Protein AF-A0A3P6TJ04-F1 (afdb_monomer_lite)

pLDDT: mean 83.67, std 22.6, range [25.42, 98.88]

Structure (mmCIF, N/CA/C/O backbone):
data_AF-A0A3P6TJ04-F1
#
_entry.id   AF-A0A3P6TJ04-F1
#
loop_
_atom_site.group_PDB
_atom_site.id
_atom_site.type_symbol
_atom_site.label_atom_id
_atom_site.label_alt_id
_atom_site.label_comp_id
_atom_site.label_asym_id
_atom_site.label_entity_id
_atom_site.label_seq_id
_atom_site.pdbx_PDB_ins_code
_atom_site.Cartn_x
_atom_site.Cartn_y
_atom_site.Cartn_z
_atom_site.occupancy
_atom_site.B_iso_or_equiv
_atom_site.auth_seq_id
_atom_site.auth_comp_id
_atom_site.auth_asym_id
_atom_site.auth_atom_id
_atom_site.pdbx_PDB_model_num
ATOM 1 N N . MET A 1 1 ? 31.179 33.499 18.412 1.00 35.25 1 MET A N 1
ATOM 2 C CA . MET A 1 1 ? 31.316 32.039 18.594 1.00 35.25 1 MET A CA 1
ATOM 3 C C . MET A 1 1 ? 30.532 31.379 17.474 1.00 35.25 1 MET A C 1
ATOM 5 O O . MET A 1 1 ? 29.318 31.505 17.435 1.00 35.25 1 MET A O 1
ATOM 9 N N . ASN A 1 2 ? 31.256 30.841 16.491 1.00 28.31 2 ASN A N 1
ATOM 10 C CA . ASN A 1 2 ? 30.720 30.290 15.246 1.00 28.31 2 ASN A CA 1
ATOM 11 C C . ASN A 1 2 ? 30.151 28.891 15.492 1.00 28.31 2 ASN A C 1
ATOM 13 O O . ASN A 1 2 ? 30.889 28.008 15.922 1.00 28.31 2 ASN A O 1
ATOM 17 N N . ASN A 1 3 ? 28.874 28.678 15.178 1.00 29.67 3 ASN A N 1
ATOM 18 C CA . ASN A 1 3 ? 28.238 27.368 15.262 1.00 29.67 3 ASN A CA 1
ATOM 19 C C . ASN A 1 3 ? 28.350 26.668 13.897 1.00 29.67 3 ASN A C 1
ATOM 21 O O . ASN A 1 3 ? 27.507 26.841 13.021 1.00 29.67 3 ASN A O 1
ATOM 25 N N . ARG A 1 4 ? 29.460 25.950 13.687 1.00 29.52 4 ARG A N 1
ATOM 26 C CA . ARG A 1 4 ? 29.838 25.325 12.404 1.00 29.52 4 ARG A CA 1
ATOM 27 C C . ARG A 1 4 ? 29.523 23.822 12.316 1.00 29.52 4 ARG A C 1
ATOM 29 O O . ARG A 1 4 ? 30.034 23.170 11.421 1.00 29.52 4 ARG A O 1
ATOM 36 N N . MET A 1 5 ? 28.698 23.263 13.208 1.00 31.77 5 MET A N 1
ATOM 37 C CA . MET A 1 5 ? 28.534 21.799 13.324 1.00 31.77 5 MET A CA 1
ATOM 38 C C . MET A 1 5 ? 27.213 21.205 12.810 1.00 31.77 5 MET A C 1
ATOM 40 O O . MET A 1 5 ? 27.091 19.987 12.780 1.00 31.77 5 MET A O 1
ATOM 44 N N . LEU A 1 6 ? 26.245 22.004 12.347 1.00 31.30 6 LEU A N 1
ATOM 45 C CA . LEU A 1 6 ? 24.980 21.460 11.808 1.00 31.30 6 LEU A CA 1
ATOM 46 C C . LEU A 1 6 ? 24.929 21.389 10.271 1.00 31.30 6 LEU A C 1
ATOM 48 O O . LEU A 1 6 ? 24.106 20.666 9.722 1.00 31.30 6 LEU A O 1
ATOM 52 N N . GLY A 1 7 ? 25.837 22.076 9.567 1.00 26.48 7 GLY A N 1
ATOM 53 C CA . GLY A 1 7 ? 25.912 22.036 8.100 1.00 26.48 7 GLY A CA 1
ATOM 54 C C . GLY A 1 7 ? 26.697 20.848 7.529 1.00 26.48 7 GLY A C 1
ATOM 55 O O . GLY A 1 7 ? 26.464 20.456 6.389 1.00 26.48 7 GLY A O 1
ATOM 56 N N . GLU A 1 8 ? 27.604 20.244 8.305 1.00 28.36 8 GLU A N 1
ATOM 57 C CA . GLU A 1 8 ? 28.482 19.176 7.799 1.00 28.36 8 GLU A CA 1
ATOM 58 C C . GLU A 1 8 ? 27.851 17.779 7.822 1.00 28.36 8 GLU A C 1
ATOM 60 O O . GLU A 1 8 ? 28.289 16.911 7.072 1.00 28.36 8 GLU A O 1
ATOM 65 N N . PHE A 1 9 ? 26.786 17.554 8.598 1.00 27.05 9 PHE A N 1
ATOM 66 C CA . PHE A 1 9 ? 26.117 16.247 8.610 1.00 27.05 9 PHE A CA 1
ATOM 67 C C . PHE A 1 9 ? 25.277 16.010 7.345 1.00 27.05 9 PHE A C 1
ATOM 69 O O . PHE A 1 9 ? 25.190 14.887 6.863 1.00 27.05 9 PHE A O 1
ATOM 76 N N . CYS A 1 10 ? 24.726 17.078 6.758 1.00 26.73 10 CYS A N 1
ATOM 77 C CA . CYS A 1 10 ? 23.923 16.991 5.535 1.00 26.73 10 CYS A CA 1
ATOM 78 C C . CYS A 1 10 ? 24.792 16.999 4.260 1.00 26.73 10 CYS A C 1
ATOM 80 O O . CYS A 1 10 ? 24.457 16.358 3.269 1.00 26.73 10 CYS A O 1
ATOM 82 N N . PHE A 1 11 ? 25.957 17.659 4.286 1.00 25.47 11 PHE A N 1
ATOM 83 C CA . PHE A 1 11 ? 26.845 17.746 3.117 1.00 25.47 11 PHE A CA 1
ATOM 84 C C . PHE A 1 11 ? 27.763 16.534 2.917 1.00 25.47 11 PHE A C 1
ATOM 86 O O . PHE A 1 11 ? 28.253 16.324 1.809 1.00 25.47 11 PHE A O 1
ATOM 93 N N . LYS A 1 12 ? 27.983 15.702 3.943 1.00 25.42 12 LYS A N 1
ATOM 94 C CA . LYS A 1 12 ? 28.855 14.520 3.828 1.00 25.42 12 LYS A CA 1
ATOM 95 C C . LYS A 1 12 ? 28.207 13.334 3.093 1.00 25.42 12 LYS A C 1
ATOM 97 O O . LYS A 1 12 ? 28.905 12.379 2.777 1.00 25.42 12 LYS A O 1
ATOM 102 N N . MET A 1 13 ? 26.911 13.421 2.775 1.00 27.92 13 MET A N 1
ATOM 103 C CA . MET A 1 13 ? 26.179 12.450 1.942 1.00 27.92 13 MET A CA 1
ATOM 104 C C . MET A 1 13 ? 26.304 12.722 0.434 1.00 27.92 13 MET A C 1
ATOM 106 O O . MET A 1 13 ? 25.941 11.870 -0.369 1.00 27.92 13 MET A O 1
ATOM 110 N N . ILE A 1 14 ? 26.854 13.871 0.025 1.00 33.59 14 ILE A N 1
ATOM 111 C CA . ILE A 1 14 ? 27.151 14.164 -1.384 1.00 33.59 14 ILE A CA 1
ATOM 112 C C . ILE A 1 14 ? 28.646 13.914 -1.597 1.00 33.59 14 ILE A C 1
ATOM 114 O O . ILE A 1 14 ? 29.467 14.830 -1.672 1.00 33.59 14 ILE A O 1
ATOM 118 N N . GLY A 1 15 ? 29.016 12.634 -1.600 1.00 28.33 15 GLY A N 1
ATOM 119 C CA . GLY A 1 15 ? 30.365 12.194 -1.931 1.00 28.33 15 GLY A CA 1
ATOM 120 C C . GLY A 1 15 ? 30.705 12.564 -3.373 1.00 28.33 15 GLY A C 1
ATOM 121 O O . GLY A 1 15 ? 29.989 12.201 -4.303 1.00 28.33 15 GLY A O 1
ATOM 122 N N . ARG A 1 16 ? 31.808 13.300 -3.547 1.00 31.52 16 ARG A N 1
ATOM 123 C CA . ARG A 1 16 ? 32.491 13.480 -4.833 1.00 31.52 16 ARG A CA 1
ATOM 124 C C . ARG A 1 16 ? 32.700 12.112 -5.484 1.00 31.52 16 ARG A C 1
ATOM 126 O O . ARG A 1 16 ? 33.376 11.265 -4.909 1.00 31.52 16 ARG A O 1
ATOM 133 N N . ALA A 1 17 ? 32.141 11.932 -6.675 1.00 33.16 17 ALA A N 1
ATOM 134 C CA . ALA A 1 17 ? 32.465 10.812 -7.539 1.00 33.16 17 ALA A CA 1
ATOM 135 C C . ALA A 1 17 ? 33.892 10.997 -8.077 1.00 33.16 17 ALA A C 1
ATOM 137 O O . ALA A 1 17 ? 34.122 11.861 -8.925 1.00 33.16 17 ALA A O 1
ATOM 138 N N . ASP A 1 18 ? 34.836 10.202 -7.574 1.00 28.81 18 ASP A N 1
ATOM 139 C CA . ASP A 1 18 ? 36.049 9.884 -8.321 1.00 28.81 18 ASP A CA 1
ATOM 140 C C . ASP A 1 18 ? 35.679 8.841 -9.380 1.00 28.81 18 ASP A C 1
ATOM 142 O O . ASP A 1 18 ? 35.136 7.772 -9.096 1.00 28.81 18 ASP A O 1
ATOM 146 N N . ILE A 1 19 ? 35.913 9.218 -10.632 1.00 44.00 19 ILE A N 1
ATOM 147 C CA . ILE A 1 19 ? 35.726 8.392 -11.816 1.00 44.00 19 ILE A CA 1
ATOM 148 C C . ILE A 1 19 ? 36.966 7.515 -11.943 1.00 44.00 19 ILE A C 1
ATOM 150 O O . ILE A 1 19 ? 38.012 8.036 -12.302 1.00 44.00 19 ILE A O 1
ATOM 154 N N . GLU A 1 20 ? 36.837 6.206 -11.716 1.00 29.89 20 GLU A N 1
ATOM 155 C CA . GLU A 1 20 ? 37.614 5.182 -12.427 1.00 29.89 20 GLU A CA 1
ATOM 156 C C . GLU A 1 20 ? 37.063 3.766 -12.152 1.00 29.89 20 GLU A C 1
ATOM 158 O O . GLU A 1 20 ? 37.196 3.221 -11.064 1.00 29.89 20 GLU A O 1
ATOM 163 N N . GLY A 1 21 ? 36.463 3.161 -13.187 1.00 30.44 21 GLY A N 1
ATOM 164 C CA . GLY A 1 21 ? 36.466 1.706 -13.387 1.00 30.44 21 GLY A CA 1
ATOM 165 C C . GLY A 1 21 ? 35.387 0.851 -12.707 1.00 30.44 21 GLY A C 1
ATOM 166 O O . GLY A 1 21 ? 35.695 0.140 -11.765 1.00 30.44 21 GLY A O 1
ATOM 167 N N . SER A 1 22 ? 34.176 0.788 -13.279 1.00 28.47 22 SER A N 1
ATOM 168 C CA . SER A 1 22 ? 33.338 -0.434 -13.312 1.00 28.47 22 SER A CA 1
ATOM 169 C C . SER A 1 22 ? 32.063 -0.173 -14.128 1.00 28.47 22 SER A C 1
ATOM 171 O O . SER A 1 22 ? 31.122 0.484 -13.685 1.00 28.47 22 SER A O 1
ATOM 173 N N . LYS A 1 23 ? 32.032 -0.653 -15.377 1.00 35.41 23 LYS A N 1
ATOM 174 C CA . LYS A 1 23 ? 30.827 -0.665 -16.221 1.00 35.41 23 LYS A CA 1
ATOM 175 C C . LYS A 1 23 ? 29.949 -1.861 -15.825 1.00 35.41 23 LYS A C 1
ATOM 177 O O . LYS A 1 23 ? 29.902 -2.842 -16.555 1.00 35.41 23 LYS A O 1
ATOM 182 N N . SER A 1 24 ? 29.282 -1.768 -14.680 1.00 33.59 24 SER A N 1
ATOM 183 C CA . SER A 1 24 ? 28.127 -2.612 -14.306 1.00 33.59 24 SER A CA 1
ATOM 184 C C . SER A 1 24 ? 27.366 -2.094 -13.082 1.00 33.59 24 SER A C 1
ATOM 186 O O . SER A 1 24 ? 26.216 -2.470 -12.895 1.00 33.59 24 SER A O 1
ATOM 188 N N . ASP A 1 25 ? 27.947 -1.176 -12.305 1.00 31.42 25 ASP A N 1
ATOM 189 C CA . ASP A 1 25 ? 27.400 -0.786 -10.994 1.00 31.42 25 ASP A CA 1
ATOM 190 C C . ASP A 1 25 ? 26.579 0.517 -11.003 1.00 31.42 25 ASP A C 1
ATOM 192 O O . ASP A 1 25 ? 26.112 0.973 -9.966 1.00 31.42 25 ASP A O 1
ATOM 196 N N . LEU A 1 26 ? 26.349 1.126 -12.172 1.00 33.78 26 LEU A N 1
ATOM 197 C CA . LEU A 1 26 ? 25.654 2.421 -12.286 1.00 33.78 26 LEU A CA 1
ATOM 198 C C . LEU A 1 26 ? 24.114 2.339 -12.216 1.00 33.78 26 LEU A C 1
ATOM 200 O O . LEU A 1 26 ? 23.453 3.370 -12.311 1.00 33.78 26 LEU A O 1
ATOM 204 N N . LEU A 1 27 ? 23.541 1.143 -12.040 1.00 38.53 27 LEU A N 1
ATOM 205 C CA . LEU A 1 27 ? 22.100 0.942 -11.805 1.00 38.53 27 LEU A CA 1
ATOM 206 C C . LEU A 1 27 ? 21.780 0.432 -10.392 1.00 38.53 27 LEU A C 1
ATOM 208 O O . LEU A 1 27 ? 20.609 0.307 -10.038 1.00 38.53 27 LEU A O 1
ATOM 212 N N . VAL A 1 28 ? 22.794 0.168 -9.565 1.00 41.53 28 VAL A N 1
ATOM 213 C CA . VAL A 1 28 ? 22.587 -0.237 -8.175 1.00 41.53 28 VAL A CA 1
ATOM 214 C C . VAL A 1 28 ? 22.501 1.029 -7.334 1.00 41.53 28 VAL A C 1
ATOM 216 O O . VAL A 1 28 ? 23.503 1.683 -7.075 1.00 41.53 28 VAL A O 1
ATOM 219 N N . ASN A 1 29 ? 21.265 1.397 -6.993 1.00 42.75 29 ASN A N 1
ATOM 220 C CA . ASN A 1 29 ? 20.858 2.236 -5.867 1.00 42.75 29 ASN A CA 1
ATOM 221 C C . ASN A 1 29 ? 21.980 3.069 -5.219 1.00 42.75 29 ASN A C 1
ATOM 223 O O . ASN A 1 29 ? 22.754 2.559 -4.416 1.00 42.75 29 ASN A O 1
ATOM 227 N N . ALA A 1 30 ? 21.971 4.387 -5.441 1.00 43.81 30 ALA A N 1
ATOM 228 C CA . ALA A 1 30 ? 22.752 5.364 -4.667 1.00 43.81 30 ALA A CA 1
ATOM 229 C C . ALA A 1 30 ? 22.325 5.460 -3.178 1.00 43.81 30 ALA A C 1
ATOM 231 O O . ALA A 1 30 ? 22.534 6.479 -2.522 1.00 43.81 30 ALA A O 1
ATOM 232 N N . TRP A 1 31 ? 21.687 4.414 -2.654 1.00 53.53 31 TRP A N 1
ATOM 233 C CA . TRP A 1 31 ? 21.097 4.333 -1.333 1.00 53.53 31 TRP A CA 1
ATOM 234 C C . TRP A 1 31 ? 21.843 3.259 -0.537 1.00 53.53 31 TRP A C 1
ATOM 236 O O . TRP A 1 31 ? 22.135 2.198 -1.095 1.00 53.53 31 TRP A O 1
ATOM 246 N N . PRO A 1 32 ? 22.168 3.518 0.742 1.00 52.91 32 PRO A N 1
ATOM 247 C CA . PRO A 1 32 ? 22.711 2.516 1.648 1.00 52.91 32 PRO A CA 1
ATOM 248 C C . PRO A 1 32 ? 21.978 1.171 1.532 1.00 52.91 32 PRO A C 1
ATOM 250 O O . PRO A 1 32 ? 20.762 1.171 1.312 1.00 52.91 32 PRO A O 1
ATOM 253 N N . PRO A 1 33 ? 22.675 0.033 1.722 1.00 59.75 33 PRO A N 1
ATOM 254 C CA . PRO A 1 33 ? 22.036 -1.278 1.763 1.00 59.75 33 PRO A CA 1
ATOM 255 C C . PRO A 1 33 ? 20.830 -1.239 2.697 1.00 59.75 33 PRO A C 1
ATOM 257 O O . PRO A 1 33 ? 20.939 -0.698 3.801 1.00 59.75 33 PRO A O 1
ATOM 260 N N . GLN A 1 34 ? 19.693 -1.794 2.270 1.00 58.09 34 GLN A N 1
ATOM 261 C CA . GLN A 1 34 ? 18.421 -1.684 2.998 1.00 58.09 34 GLN A CA 1
ATOM 262 C C . GLN A 1 34 ? 18.528 -2.196 4.446 1.00 58.09 34 GLN A C 1
ATOM 264 O O . GLN A 1 34 ? 17.878 -1.661 5.341 1.00 58.09 34 GLN A O 1
ATOM 269 N N . ALA A 1 35 ? 19.448 -3.133 4.697 1.00 55.62 35 ALA A N 1
ATOM 270 C CA . ALA A 1 35 ? 19.810 -3.625 6.024 1.00 55.62 35 ALA A CA 1
ATOM 271 C C . ALA A 1 35 ? 20.369 -2.568 7.000 1.00 55.62 35 ALA A C 1
ATOM 273 O O . ALA A 1 35 ? 20.524 -2.841 8.189 1.00 55.62 35 ALA A O 1
ATOM 274 N N . SER A 1 36 ? 20.679 -1.363 6.520 1.00 53.00 36 SER A N 1
ATOM 275 C CA . SER A 1 36 ? 21.272 -0.278 7.311 1.00 53.00 36 SER A CA 1
ATOM 276 C C . SER A 1 36 ? 20.234 0.597 8.028 1.00 53.00 36 SER A C 1
ATOM 278 O O . SER A 1 36 ? 20.616 1.464 8.815 1.00 53.00 36 SER A O 1
ATOM 280 N N . TYR A 1 37 ? 18.935 0.403 7.771 1.00 56.09 37 TYR A N 1
ATOM 281 C CA . TYR A 1 37 ? 17.857 1.229 8.322 1.00 56.09 37 TYR A CA 1
ATOM 282 C C . TYR A 1 37 ? 17.064 0.489 9.408 1.00 56.09 37 TYR A C 1
ATOM 284 O O . TYR A 1 37 ? 16.546 -0.600 9.186 1.00 56.09 37 TYR A O 1
ATOM 292 N N . SER A 1 38 ? 16.891 1.112 10.579 1.00 55.56 38 SER A N 1
ATOM 293 C CA . SER A 1 38 ? 15.910 0.663 11.580 1.00 55.56 38 SER A CA 1
ATOM 294 C C . SER A 1 38 ? 14.512 1.132 11.157 1.00 55.56 38 SER A C 1
ATOM 296 O O . SER A 1 38 ? 14.049 2.173 11.616 1.00 55.56 38 SER A O 1
ATOM 298 N N . CYS A 1 39 ? 13.866 0.398 10.249 1.00 60.28 39 CYS A N 1
ATOM 299 C CA . CYS A 1 39 ? 12.643 0.827 9.555 1.00 60.28 39 CYS A CA 1
ATOM 300 C C . CYS A 1 39 ? 11.316 0.402 10.222 1.00 60.28 39 CYS A C 1
ATOM 302 O O . CYS A 1 39 ? 10.244 0.691 9.707 1.00 60.28 39 CYS A O 1
ATOM 304 N N . GLY A 1 40 ? 11.359 -0.259 11.384 1.00 69.19 40 GLY A N 1
ATOM 305 C CA . GLY A 1 40 ? 10.146 -0.744 12.062 1.00 69.19 40 GLY A CA 1
ATOM 306 C C . GLY A 1 40 ? 9.542 -2.015 11.451 1.00 69.19 40 GLY A C 1
ATOM 307 O O . GLY A 1 40 ? 8.539 -2.487 11.969 1.00 69.19 40 GLY A O 1
ATOM 308 N N . GLY A 1 41 ? 10.180 -2.586 10.422 1.00 85.38 41 GLY A N 1
ATOM 309 C CA . GLY A 1 41 ? 9.753 -3.798 9.718 1.00 85.38 41 GLY A CA 1
ATOM 310 C C . GLY A 1 41 ? 9.160 -3.492 8.342 1.00 85.38 41 GLY A C 1
ATOM 311 O O . GLY A 1 41 ? 8.664 -2.392 8.092 1.00 85.38 41 GLY A O 1
ATOM 312 N N . PHE A 1 42 ? 9.194 -4.469 7.437 1.00 90.81 42 PHE A N 1
ATOM 313 C CA . PHE A 1 42 ? 8.756 -4.311 6.046 1.00 90.81 42 PHE A CA 1
ATOM 314 C C . PHE A 1 42 ? 7.325 -3.788 5.888 1.00 90.81 42 PHE A C 1
ATOM 316 O O . PHE A 1 42 ? 7.064 -2.962 5.016 1.00 90.81 42 PHE A O 1
ATOM 323 N N . ILE A 1 43 ? 6.401 -4.217 6.748 1.00 94.75 43 ILE A N 1
ATOM 324 C CA . ILE A 1 43 ? 5.005 -3.777 6.681 1.00 94.75 43 ILE A CA 1
ATOM 325 C C . ILE A 1 43 ? 4.872 -2.296 7.055 1.00 94.75 43 ILE A C 1
ATOM 327 O O . ILE A 1 43 ? 4.192 -1.546 6.357 1.00 94.75 43 ILE A O 1
ATOM 331 N N . HIS A 1 44 ? 5.533 -1.854 8.124 1.00 93.94 44 HIS A N 1
ATOM 332 C CA . HIS A 1 44 ? 5.504 -0.450 8.537 1.00 93.94 44 HIS A CA 1
ATOM 333 C C . HIS A 1 44 ? 6.219 0.469 7.539 1.00 93.94 44 HIS A C 1
ATOM 335 O O . HIS A 1 44 ? 5.723 1.557 7.251 1.00 93.94 44 HIS A O 1
ATOM 341 N N . ASP A 1 45 ? 7.357 0.029 7.008 1.00 91.25 45 ASP A N 1
ATOM 342 C CA . ASP A 1 45 ? 8.200 0.805 6.096 1.00 91.25 45 ASP A CA 1
ATOM 343 C C . ASP A 1 45 ? 7.604 0.916 4.689 1.00 91.25 45 ASP A C 1
ATOM 345 O O . ASP A 1 45 ? 7.579 1.992 4.101 1.00 91.25 45 ASP A O 1
ATOM 349 N N . CYS A 1 46 ? 7.114 -0.198 4.143 1.00 92.88 46 CYS A N 1
ATOM 350 C CA . CYS A 1 46 ? 6.681 -0.269 2.750 1.00 92.88 46 CYS A CA 1
ATOM 351 C C . CYS A 1 46 ? 5.154 -0.288 2.623 1.00 92.88 46 CYS A C 1
ATOM 353 O O . CYS A 1 46 ? 4.590 0.534 1.904 1.00 92.88 46 CYS A O 1
ATOM 355 N N . ALA A 1 47 ? 4.471 -1.189 3.337 1.00 96.50 47 ALA A N 1
ATOM 356 C CA . ALA A 1 47 ? 3.037 -1.411 3.136 1.00 96.50 47 ALA A CA 1
ATOM 357 C C . ALA A 1 47 ? 2.144 -0.332 3.770 1.00 96.50 47 ALA A C 1
ATOM 359 O O . ALA A 1 47 ? 0.983 -0.211 3.390 1.00 96.50 47 ALA A O 1
ATOM 360 N N . SER A 1 48 ? 2.650 0.476 4.708 1.00 96.38 48 SER A N 1
ATOM 361 C CA . SER A 1 48 ? 1.873 1.560 5.331 1.00 96.38 48 SER A CA 1
ATOM 362 C C . SER A 1 48 ? 1.325 2.562 4.310 1.00 96.38 48 SER A C 1
ATOM 364 O O . SER A 1 48 ? 0.205 3.043 4.473 1.00 96.38 48 SER A O 1
ATOM 366 N N . HIS A 1 49 ? 2.064 2.809 3.226 1.00 96.12 49 HIS A N 1
ATOM 367 C CA . HIS A 1 49 ? 1.622 3.640 2.109 1.00 96.12 49 HIS A CA 1
ATOM 368 C C . HIS A 1 49 ? 0.419 3.040 1.378 1.00 96.12 49 HIS A C 1
ATOM 370 O O . HIS A 1 49 ? -0.543 3.749 1.098 1.00 96.12 49 HIS A O 1
ATOM 376 N N . ASP A 1 50 ? 0.448 1.737 1.101 1.00 97.94 50 ASP A N 1
ATOM 377 C CA . ASP A 1 50 ? -0.644 1.048 0.413 1.00 97.94 50 ASP A CA 1
ATOM 378 C C . ASP A 1 50 ? -1.871 0.908 1.320 1.00 97.94 50 ASP A C 1
ATOM 380 O O . ASP A 1 50 ? -3.003 1.088 0.872 1.00 97.94 50 ASP A O 1
ATOM 384 N N . LEU A 1 51 ? -1.657 0.657 2.617 1.00 98.50 51 LEU A N 1
ATOM 385 C CA . LEU A 1 51 ? -2.718 0.646 3.623 1.00 98.50 51 LEU A CA 1
ATOM 386 C C . LEU A 1 51 ? -3.435 2.001 3.684 1.00 98.50 51 LEU A C 1
ATOM 388 O O . LEU A 1 51 ? -4.667 2.033 3.659 1.00 98.50 51 LEU A O 1
ATOM 392 N N . ASP A 1 52 ? -2.683 3.104 3.727 1.00 98.00 52 ASP A N 1
ATOM 393 C CA . ASP A 1 52 ? -3.226 4.468 3.706 1.00 98.00 52 ASP A CA 1
ATOM 394 C C . ASP A 1 52 ? -3.975 4.753 2.403 1.00 98.00 52 ASP A C 1
ATOM 396 O O . ASP A 1 52 ? -5.148 5.127 2.427 1.00 98.00 52 ASP A O 1
ATOM 400 N N . MET A 1 53 ? -3.345 4.467 1.261 1.00 97.19 53 MET A N 1
ATOM 401 C CA . MET A 1 53 ? -3.932 4.656 -0.066 1.00 97.19 53 MET A CA 1
ATOM 402 C C . MET A 1 53 ? -5.255 3.908 -0.231 1.00 97.19 53 MET A C 1
ATOM 404 O O . MET A 1 53 ? -6.223 4.480 -0.733 1.00 97.19 53 MET A O 1
ATOM 408 N N . VAL A 1 54 ? -5.331 2.643 0.189 1.00 97.81 54 VAL A N 1
ATOM 409 C CA . VAL A 1 54 ? -6.567 1.856 0.097 1.00 97.81 54 VAL A CA 1
ATOM 410 C C . VAL A 1 54 ? -7.639 2.418 1.029 1.00 97.81 54 VAL A C 1
ATOM 412 O O . VAL A 1 54 ? -8.784 2.561 0.601 1.00 97.81 54 VAL A O 1
ATOM 415 N N . CYS A 1 55 ? -7.296 2.771 2.273 1.00 97.19 55 CYS A N 1
ATOM 416 C CA . CYS A 1 55 ? -8.259 3.370 3.203 1.00 97.19 55 CYS A CA 1
ATOM 417 C C . CYS A 1 55 ? -8.793 4.708 2.670 1.00 97.19 55 CYS A C 1
ATOM 419 O O . CYS A 1 55 ? -9.994 4.967 2.747 1.00 97.19 55 CYS A O 1
ATOM 421 N N . TRP A 1 56 ? -7.932 5.524 2.057 1.00 96.25 56 TRP A N 1
ATOM 422 C CA . TRP A 1 56 ? -8.311 6.778 1.409 1.00 96.25 56 TRP A CA 1
ATOM 423 C C . TRP A 1 56 ? -9.224 6.560 0.194 1.00 96.25 56 TRP A C 1
ATOM 425 O O . TRP A 1 56 ? -10.258 7.217 0.084 1.00 96.25 56 TRP A O 1
ATOM 435 N N . LEU A 1 57 ? -8.896 5.609 -0.689 1.00 95.62 57 LEU A N 1
ATOM 436 C CA . LEU A 1 57 ? -9.708 5.282 -1.870 1.00 95.62 57 LEU A CA 1
ATOM 437 C C . LEU A 1 57 ? -11.089 4.733 -1.500 1.00 95.62 57 LEU A C 1
ATOM 439 O O . LEU A 1 57 ? -12.076 5.053 -2.161 1.00 95.62 57 LEU A O 1
ATOM 443 N N . VAL A 1 58 ? -11.160 3.896 -0.463 1.00 94.94 58 VAL A N 1
ATOM 444 C CA . VAL A 1 58 ? -12.425 3.343 0.040 1.00 94.94 58 VAL A CA 1
ATOM 445 C C . VAL A 1 58 ? -13.197 4.376 0.870 1.00 94.94 58 VAL A C 1
ATOM 447 O O . VAL A 1 58 ? -14.425 4.327 0.918 1.00 94.94 58 VAL A O 1
ATOM 450 N N . GLY A 1 59 ? -12.502 5.320 1.506 1.00 94.31 59 GLY A N 1
ATOM 451 C CA . GLY A 1 59 ? -13.086 6.306 2.416 1.00 94.31 59 GLY A CA 1
ATOM 452 C C . GLY A 1 59 ? -13.442 5.734 3.792 1.00 94.31 59 GLY A C 1
ATOM 453 O O . GLY A 1 59 ? -14.306 6.277 4.477 1.00 94.31 59 GLY A O 1
ATOM 454 N N . ALA A 1 60 ? -12.821 4.622 4.192 1.00 95.25 60 ALA A N 1
ATOM 455 C CA . ALA A 1 60 ? -13.051 3.959 5.474 1.00 95.25 60 ALA A CA 1
ATOM 456 C C . ALA A 1 60 ? -11.814 3.163 5.909 1.00 95.25 60 ALA A C 1
ATOM 458 O O . ALA A 1 60 ? -10.901 2.944 5.120 1.00 95.25 60 ALA A O 1
ATOM 459 N N . PHE A 1 61 ? -11.815 2.678 7.151 1.00 97.69 61 PHE A N 1
ATOM 460 C CA . PHE A 1 61 ? -10.858 1.676 7.629 1.00 97.69 61 PHE A CA 1
ATOM 461 C C . PHE A 1 61 ? -11.466 0.265 7.556 1.00 97.69 61 PHE A C 1
ATOM 463 O O . PHE A 1 61 ? -12.689 0.124 7.675 1.00 97.69 61 PHE A O 1
ATOM 470 N N . PRO A 1 62 ? -10.646 -0.788 7.387 1.00 98.25 62 PRO A N 1
ATOM 471 C CA . PRO A 1 62 ? -11.129 -2.164 7.378 1.00 98.25 62 PRO A CA 1
ATOM 472 C C . PRO A 1 62 ? -11.603 -2.615 8.767 1.00 98.25 62 PRO A C 1
ATOM 474 O O . PRO A 1 62 ? -11.129 -2.122 9.783 1.00 98.25 62 PRO A O 1
ATOM 477 N N . GLU A 1 63 ? -12.505 -3.593 8.826 1.00 98.06 63 GLU A N 1
ATOM 478 C CA . GLU A 1 63 ? -12.935 -4.236 10.081 1.00 98.06 63 GLU A CA 1
ATOM 479 C C . GLU A 1 63 ? -12.083 -5.463 10.438 1.00 98.06 63 GLU A C 1
ATOM 481 O O . GLU A 1 63 ? -12.016 -5.873 11.598 1.00 98.06 63 GLU A O 1
ATOM 486 N N . ARG A 1 64 ? -11.409 -6.053 9.445 1.00 98.12 64 ARG A N 1
ATOM 487 C CA . ARG A 1 64 ? -10.462 -7.155 9.633 1.00 98.12 64 ARG A CA 1
ATOM 488 C C . ARG A 1 64 ? -9.390 -7.164 8.552 1.00 98.12 64 ARG A C 1
ATOM 490 O O . ARG A 1 64 ? -9.633 -6.760 7.412 1.00 98.12 64 ARG A O 1
ATOM 497 N N . VAL A 1 65 ? -8.237 -7.704 8.918 1.00 98.75 65 VAL A N 1
ATOM 498 C CA . VAL A 1 65 ? -7.101 -7.938 8.030 1.00 98.75 65 VAL A CA 1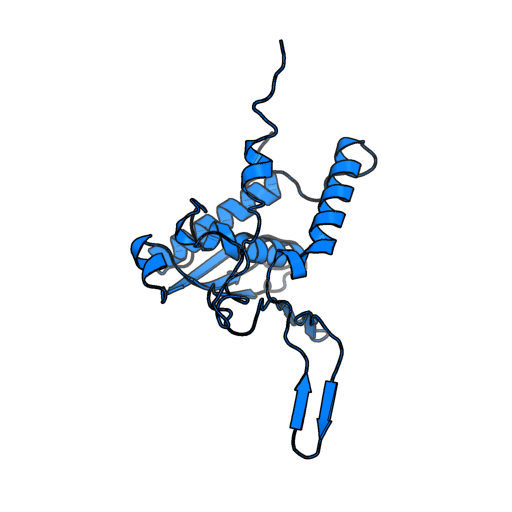
ATOM 499 C C . VAL A 1 65 ? -6.628 -9.382 8.127 1.00 98.75 65 VAL A C 1
ATOM 501 O O . VAL A 1 65 ? -6.666 -9.992 9.195 1.00 98.75 65 VAL A O 1
ATOM 504 N N . PHE A 1 66 ? -6.169 -9.930 7.010 1.00 98.81 66 PHE A N 1
ATOM 505 C CA . PHE A 1 66 ? -5.362 -11.141 6.966 1.00 98.81 66 PHE A CA 1
ATOM 506 C C . PHE A 1 66 ? -4.106 -10.868 6.143 1.00 98.81 66 PHE A C 1
ATOM 508 O O . PHE A 1 66 ? -4.207 -10.294 5.063 1.00 98.81 66 PHE A O 1
ATOM 515 N N . ALA A 1 67 ? -2.938 -11.284 6.619 1.00 98.62 67 ALA A N 1
ATOM 516 C CA . ALA A 1 67 ? -1.682 -11.096 5.915 1.00 98.62 67 ALA A CA 1
ATOM 517 C C . ALA A 1 67 ? -0.810 -12.353 5.973 1.00 98.62 67 ALA A C 1
ATOM 519 O O . ALA A 1 67 ? -0.766 -13.072 6.972 1.00 98.62 67 ALA A O 1
ATOM 520 N N . THR A 1 68 ? -0.087 -12.602 4.887 1.00 98.44 68 THR A N 1
ATOM 521 C CA . THR A 1 68 ? 0.933 -13.648 4.789 1.00 98.44 68 THR A CA 1
ATOM 522 C C . THR A 1 68 ? 2.175 -13.079 4.123 1.00 98.44 68 THR A C 1
ATOM 524 O O . THR A 1 68 ? 2.076 -12.167 3.303 1.00 98.44 68 THR A O 1
ATOM 527 N N . ALA A 1 69 ? 3.346 -13.589 4.489 1.00 97.38 69 ALA A N 1
ATOM 528 C CA . ALA A 1 69 ? 4.612 -13.079 3.997 1.00 97.38 69 ALA A CA 1
ATOM 529 C C . ALA A 1 69 ? 5.651 -14.189 3.849 1.00 97.38 69 ALA A C 1
ATOM 531 O O . ALA A 1 69 ? 5.580 -15.232 4.501 1.00 97.38 69 ALA A O 1
ATOM 532 N N . THR A 1 70 ? 6.630 -13.930 2.994 1.00 95.94 70 THR A N 1
ATOM 533 C CA . THR A 1 70 ? 7.834 -14.735 2.822 1.00 95.94 70 THR A CA 1
ATOM 534 C C . THR A 1 70 ? 9.048 -13.814 2.745 1.00 95.94 70 THR A C 1
ATOM 536 O O . THR A 1 70 ? 8.924 -12.605 2.529 1.00 95.94 70 THR A O 1
ATOM 539 N N . THR A 1 71 ? 10.227 -14.401 2.917 1.00 94.56 71 THR A N 1
ATOM 540 C CA . THR A 1 71 ? 11.503 -13.706 2.757 1.00 94.56 71 THR A CA 1
ATOM 541 C C . THR A 1 71 ? 12.370 -14.500 1.794 1.00 94.56 71 THR A C 1
ATOM 543 O O . THR A 1 71 ? 12.546 -15.708 1.972 1.00 94.56 71 THR A O 1
ATOM 546 N N . HIS A 1 72 ? 12.896 -13.839 0.770 1.00 90.19 72 HIS A N 1
ATOM 547 C CA . HIS A 1 72 ? 13.806 -14.423 -0.207 1.00 90.19 72 HIS A CA 1
ATOM 548 C C . HIS A 1 72 ? 15.250 -13.945 -0.017 1.00 90.19 72 HIS A C 1
ATOM 550 O O . HIS A 1 72 ? 16.175 -14.746 -0.154 1.00 90.19 72 HIS A O 1
ATOM 556 N N . ASP A 1 73 ? 15.449 -12.668 0.316 1.00 88.44 73 ASP A N 1
ATOM 557 C CA . ASP A 1 73 ? 16.769 -12.055 0.448 1.00 88.44 73 ASP A CA 1
ATOM 558 C C . ASP A 1 73 ? 17.486 -12.531 1.731 1.00 88.44 73 ASP A C 1
ATOM 560 O O . ASP A 1 73 ? 16.992 -12.288 2.840 1.00 88.44 73 ASP A O 1
ATOM 564 N N . PRO A 1 74 ? 18.662 -13.184 1.626 1.00 89.69 74 PRO A N 1
ATOM 565 C CA . PRO A 1 74 ? 19.420 -13.645 2.786 1.00 89.69 74 PRO A CA 1
ATOM 566 C C . PRO A 1 74 ? 19.808 -12.535 3.771 1.00 89.69 74 PRO A C 1
ATOM 568 O O . PRO A 1 74 ? 19.883 -12.794 4.975 1.00 89.69 74 PRO A O 1
ATOM 571 N N . GLU A 1 75 ? 20.049 -11.310 3.297 1.00 88.88 75 GLU A N 1
ATOM 572 C CA . GLU A 1 75 ? 20.374 -10.172 4.160 1.00 88.88 75 GLU A CA 1
ATOM 573 C C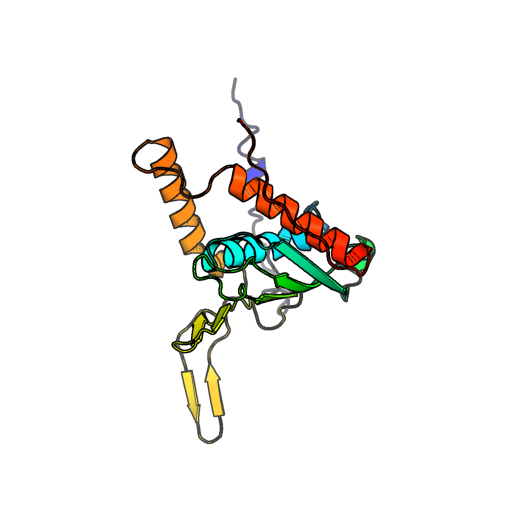 . GLU A 1 75 ? 19.155 -9.760 4.991 1.00 88.88 75 GLU A C 1
ATOM 575 O O . GLU A 1 75 ? 19.282 -9.505 6.186 1.00 88.88 75 GLU A O 1
ATOM 580 N N . ILE A 1 76 ? 17.957 -9.795 4.404 1.00 87.88 76 ILE A N 1
ATOM 581 C CA . ILE A 1 76 ? 16.695 -9.500 5.100 1.00 87.88 76 ILE A CA 1
ATOM 582 C C . ILE A 1 76 ? 16.339 -10.623 6.084 1.00 87.88 76 ILE A C 1
ATOM 584 O O . ILE A 1 76 ? 15.912 -10.357 7.212 1.00 87.88 76 ILE A O 1
ATOM 588 N N . VAL A 1 77 ? 16.605 -11.884 5.723 1.00 88.88 77 VAL A N 1
ATOM 589 C CA . VAL A 1 77 ? 16.481 -13.023 6.649 1.00 88.88 77 VAL A CA 1
ATOM 590 C C . VAL A 1 77 ? 17.374 -12.831 7.877 1.00 88.88 77 VAL A C 1
ATOM 592 O O . VAL A 1 77 ? 16.932 -13.091 8.999 1.00 88.88 77 VAL A O 1
ATOM 595 N N . ALA A 1 78 ? 18.609 -12.347 7.704 1.00 89.00 78 ALA A N 1
ATOM 596 C CA . ALA A 1 78 ? 19.524 -12.089 8.819 1.00 89.00 78 ALA A CA 1
ATOM 597 C C . ALA A 1 78 ? 18.992 -11.014 9.788 1.00 89.00 78 ALA A C 1
ATOM 599 O O . ALA A 1 78 ? 19.279 -11.071 10.987 1.00 89.00 78 ALA A O 1
ATOM 600 N N . LEU A 1 79 ? 18.165 -10.088 9.294 1.00 86.94 79 LEU A N 1
ATOM 601 C CA . LEU A 1 79 ? 17.462 -9.077 10.091 1.00 86.94 79 LEU A CA 1
ATOM 602 C C . LEU A 1 79 ? 16.171 -9.596 10.736 1.00 86.94 79 LEU A C 1
ATOM 604 O O . LEU A 1 79 ? 15.592 -8.899 11.567 1.00 86.94 79 LEU A O 1
ATOM 608 N N . LYS A 1 80 ? 15.738 -10.819 10.399 1.00 88.44 80 LYS A N 1
ATOM 609 C CA . LYS A 1 80 ? 14.446 -11.404 10.795 1.00 88.44 80 LYS A CA 1
ATOM 610 C C . LYS A 1 80 ? 13.250 -10.571 10.325 1.00 88.44 80 LYS A C 1
ATOM 612 O O . LYS A 1 80 ? 12.250 -10.479 11.036 1.00 88.44 80 LYS A O 1
ATOM 617 N N . ASP A 1 81 ? 13.368 -9.986 9.139 1.00 89.44 81 ASP A N 1
ATOM 618 C CA . ASP A 1 81 ? 12.295 -9.246 8.479 1.00 89.44 81 ASP A CA 1
ATOM 619 C C . ASP A 1 81 ? 11.780 -10.022 7.248 1.00 89.44 81 ASP A C 1
ATOM 621 O O . ASP A 1 81 ? 12.238 -11.127 6.930 1.00 89.44 81 ASP A O 1
ATOM 625 N N . THR A 1 82 ? 10.785 -9.458 6.574 1.00 91.31 82 THR A N 1
ATOM 626 C CA . THR A 1 82 ? 10.155 -9.994 5.365 1.00 91.31 82 THR A CA 1
ATOM 627 C C . THR A 1 82 ? 10.407 -9.087 4.170 1.00 91.31 82 THR A C 1
ATOM 629 O O . THR A 1 82 ? 10.778 -7.927 4.324 1.00 91.31 82 THR A O 1
ATOM 632 N N . ASP A 1 83 ? 10.264 -9.619 2.961 1.00 92.69 83 ASP A N 1
ATOM 633 C CA . ASP A 1 83 ? 10.490 -8.836 1.740 1.00 92.69 83 ASP A CA 1
ATOM 634 C C . ASP A 1 83 ? 9.366 -8.947 0.720 1.00 92.69 83 ASP A C 1
ATOM 636 O O . ASP A 1 83 ? 9.376 -8.225 -0.274 1.00 92.69 83 ASP A O 1
ATOM 640 N N . THR A 1 84 ? 8.411 -9.843 0.960 1.00 96.44 84 THR A N 1
ATOM 641 C CA . THR A 1 84 ? 7.279 -10.092 0.080 1.00 96.44 84 THR A CA 1
ATOM 642 C C . THR A 1 84 ? 6.075 -10.466 0.929 1.00 96.44 84 THR A C 1
ATOM 644 O O . THR A 1 84 ? 6.153 -11.384 1.747 1.00 96.44 84 THR A O 1
ATOM 647 N N . ALA A 1 85 ? 4.956 -9.773 0.743 1.00 97.75 85 ALA A N 1
ATOM 648 C CA . ALA A 1 85 ? 3.735 -10.001 1.503 1.00 97.75 85 ALA A CA 1
ATOM 649 C C . ALA A 1 85 ? 2.485 -9.848 0.634 1.00 97.75 85 ALA A C 1
ATOM 651 O O . ALA A 1 85 ? 2.481 -9.137 -0.369 1.00 97.75 85 ALA A O 1
ATOM 652 N N . VAL A 1 86 ? 1.413 -10.515 1.057 1.00 98.62 86 VAL A N 1
ATOM 653 C CA . VAL A 1 86 ? 0.056 -10.301 0.554 1.00 98.62 86 VAL A CA 1
ATOM 654 C C . VAL A 1 86 ? -0.844 -9.989 1.740 1.00 98.62 86 VAL A C 1
ATOM 656 O O . VAL A 1 86 ? -0.844 -10.720 2.732 1.00 98.62 86 VAL A O 1
ATOM 659 N N . ILE A 1 87 ? -1.617 -8.914 1.629 1.00 98.81 87 ILE A N 1
ATOM 660 C CA . ILE A 1 87 ? -2.527 -8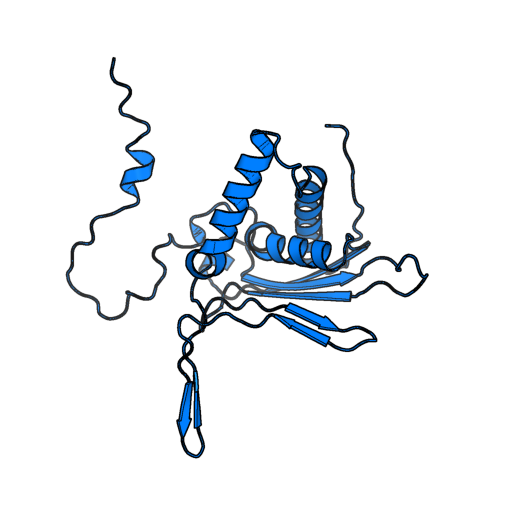.413 2.658 1.00 98.81 87 ILE A CA 1
ATOM 661 C C . ILE A 1 87 ? -3.934 -8.352 2.066 1.00 98.81 87 ILE A C 1
ATOM 663 O O . ILE A 1 87 ? -4.143 -7.809 0.986 1.00 98.81 87 ILE A O 1
ATOM 667 N N . VAL A 1 88 ? -4.910 -8.896 2.785 1.00 98.88 88 VAL A N 1
ATOM 668 C CA . VAL A 1 88 ? -6.332 -8.852 2.447 1.00 98.88 88 VAL A CA 1
ATOM 669 C C . VAL A 1 88 ? -7.054 -8.026 3.500 1.00 98.88 88 VAL A C 1
ATOM 671 O O . VAL A 1 88 ? -7.011 -8.348 4.688 1.00 98.88 88 VAL A O 1
ATOM 674 N N . LEU A 1 89 ? -7.738 -6.976 3.059 1.00 98.88 89 LEU A N 1
ATOM 675 C CA . LEU A 1 89 ? -8.509 -6.069 3.901 1.00 98.88 89 LEU A CA 1
ATOM 676 C C . LEU A 1 89 ? -9.994 -6.246 3.601 1.00 98.88 89 LEU A C 1
ATOM 678 O O . LEU A 1 89 ? -10.415 -6.159 2.446 1.00 98.88 89 LEU A O 1
ATOM 682 N N . ASN A 1 90 ? -10.804 -6.465 4.632 1.00 98.56 90 ASN A N 1
ATOM 683 C CA . ASN A 1 90 ? -12.257 -6.440 4.505 1.00 98.56 90 ASN A CA 1
ATOM 684 C C . ASN A 1 90 ? -12.797 -5.176 5.156 1.00 98.56 90 ASN A C 1
ATOM 686 O O . ASN A 1 90 ? -12.532 -4.918 6.331 1.00 98.56 90 ASN A O 1
ATOM 690 N N . PHE A 1 91 ? -13.578 -4.424 4.395 1.00 98.25 91 PHE A N 1
ATOM 691 C CA . PHE A 1 91 ? -14.209 -3.200 4.859 1.00 98.25 91 PHE A CA 1
ATOM 692 C C . PHE A 1 91 ? -15.615 -3.465 5.399 1.00 98.25 91 PHE A C 1
ATOM 694 O O . PHE A 1 91 ? -16.250 -4.447 4.998 1.00 98.25 91 PHE A O 1
ATOM 701 N N . PRO A 1 92 ? -16.108 -2.604 6.305 1.00 97.12 92 PRO A N 1
ATOM 702 C CA . PRO A 1 92 ? -17.468 -2.711 6.806 1.00 97.12 92 PRO A CA 1
ATOM 703 C C . PRO A 1 92 ? -18.494 -2.511 5.677 1.00 97.12 92 PRO A C 1
ATOM 705 O O . PRO A 1 92 ? -18.174 -1.917 4.640 1.00 97.12 92 PRO A O 1
ATOM 708 N N . PRO A 1 93 ? -19.744 -2.974 5.865 1.00 95.75 93 PRO A N 1
ATOM 709 C CA . PRO A 1 93 ? -20.841 -2.674 4.956 1.00 95.75 93 PRO A CA 1
ATOM 710 C C . PRO A 1 93 ? -20.968 -1.175 4.673 1.00 95.75 93 PRO A C 1
ATOM 712 O O . PRO A 1 93 ? -20.756 -0.340 5.552 1.00 95.75 93 PRO A O 1
ATOM 715 N N . THR A 1 94 ? -21.350 -0.832 3.446 1.00 90.00 94 THR A N 1
ATOM 716 C CA . THR A 1 94 ? -21.581 0.565 3.065 1.00 90.00 94 THR A CA 1
ATOM 717 C C . THR A 1 94 ? -22.822 1.123 3.768 1.00 90.00 94 THR A C 1
ATOM 719 O O . THR A 1 94 ? -23.696 0.372 4.205 1.00 90.00 94 THR A O 1
ATOM 722 N N . GLU A 1 95 ? -22.980 2.450 3.791 1.00 88.25 95 GLU A N 1
ATOM 723 C CA . GLU A 1 95 ? -24.183 3.101 4.344 1.00 88.25 95 GLU A CA 1
ATOM 724 C C . GLU A 1 95 ? -25.492 2.646 3.668 1.00 88.25 95 GLU A C 1
ATOM 726 O O . GLU A 1 95 ? -26.560 2.687 4.273 1.00 88.25 95 GLU A O 1
ATOM 731 N N . SER A 1 96 ? -25.416 2.159 2.424 1.00 89.81 96 SER A N 1
ATOM 732 C CA . SER A 1 96 ? -26.555 1.581 1.696 1.00 89.81 96 SER A CA 1
ATOM 733 C C . SER A 1 96 ? -26.871 0.128 2.083 1.00 89.81 96 SER A C 1
ATOM 735 O O . SER A 1 96 ? -27.755 -0.484 1.484 1.00 89.81 96 SER A O 1
ATOM 737 N N . GLY A 1 97 ? -26.163 -0.442 3.063 1.00 91.69 97 GLY A N 1
ATOM 738 C CA . GLY A 1 97 ? -26.338 -1.817 3.533 1.00 91.69 97 GLY A CA 1
ATOM 739 C C . GLY A 1 97 ? -25.724 -2.876 2.615 1.00 91.69 97 GLY A C 1
ATOM 740 O O . GLY A 1 97 ? -26.001 -4.064 2.780 1.00 91.69 97 GLY A O 1
ATOM 741 N N . ARG A 1 98 ? -24.905 -2.477 1.634 1.00 92.00 98 ARG A N 1
ATOM 742 C CA . ARG A 1 98 ? -24.198 -3.424 0.764 1.00 92.00 98 ARG A CA 1
ATOM 743 C C . ARG A 1 98 ? -22.993 -4.011 1.495 1.00 92.00 98 ARG A C 1
ATOM 745 O O . ARG A 1 98 ? -22.415 -3.317 2.329 1.00 92.00 98 ARG A O 1
ATOM 752 N N . PRO A 1 99 ? -22.562 -5.240 1.157 1.00 93.25 99 PRO A N 1
ATOM 753 C CA . PRO A 1 99 ? -21.295 -5.768 1.648 1.00 93.25 99 PRO A CA 1
ATOM 754 C C . PRO A 1 99 ? -20.151 -4.789 1.373 1.00 93.25 99 PRO A C 1
ATOM 756 O O . PRO A 1 99 ? -20.114 -4.163 0.310 1.00 93.25 99 PRO A O 1
ATOM 759 N N . GLY A 1 100 ? -19.239 -4.659 2.333 1.00 95.38 100 GLY A N 1
ATOM 760 C CA . GLY A 1 100 ? -18.070 -3.808 2.174 1.00 95.38 100 GLY A CA 1
ATOM 761 C C . GLY A 1 100 ? -17.117 -4.342 1.104 1.00 95.38 100 GLY A C 1
ATOM 762 O O . GLY A 1 100 ? -17.109 -5.549 0.826 1.00 95.38 100 GLY A O 1
ATOM 763 N N . PRO A 1 101 ? -16.315 -3.463 0.484 1.00 96.50 101 PRO A N 1
ATOM 764 C CA . PRO A 1 101 ? -15.309 -3.889 -0.472 1.00 96.50 101 PRO A CA 1
ATOM 765 C C . PRO A 1 101 ? -14.252 -4.782 0.189 1.00 96.50 101 PRO A C 1
ATOM 767 O O . PRO A 1 101 ? -14.034 -4.769 1.404 1.00 96.50 101 PRO A O 1
ATOM 770 N N . ILE A 1 102 ? -13.577 -5.561 -0.649 1.00 98.19 102 ILE A N 1
ATOM 771 C CA . ILE A 1 102 ? -12.384 -6.313 -0.275 1.00 98.19 102 ILE A CA 1
ATOM 772 C C . ILE A 1 102 ? -11.233 -5.707 -1.060 1.00 98.19 102 ILE A C 1
ATOM 774 O O . ILE A 1 102 ? -11.344 -5.551 -2.276 1.00 98.19 102 ILE A O 1
ATOM 778 N N . ALA A 1 103 ? -10.146 -5.381 -0.373 1.00 98.56 103 ALA A N 1
ATOM 779 C CA . ALA A 1 103 ? -8.911 -4.959 -1.011 1.00 98.56 103 ALA A CA 1
ATOM 780 C C . ALA A 1 103 ? -7.836 -6.026 -0.824 1.00 98.56 103 ALA A C 1
ATOM 782 O O . ALA A 1 103 ? -7.792 -6.711 0.201 1.00 98.56 103 ALA A O 1
ATOM 783 N N . VAL A 1 104 ? -6.975 -6.151 -1.828 1.00 98.75 104 VAL A N 1
ATOM 784 C CA . VAL A 1 104 ? -5.802 -7.019 -1.804 1.00 98.75 104 VAL A CA 1
ATOM 785 C C . VAL A 1 104 ? -4.598 -6.155 -2.141 1.00 98.75 104 VAL A C 1
ATOM 787 O O . VAL A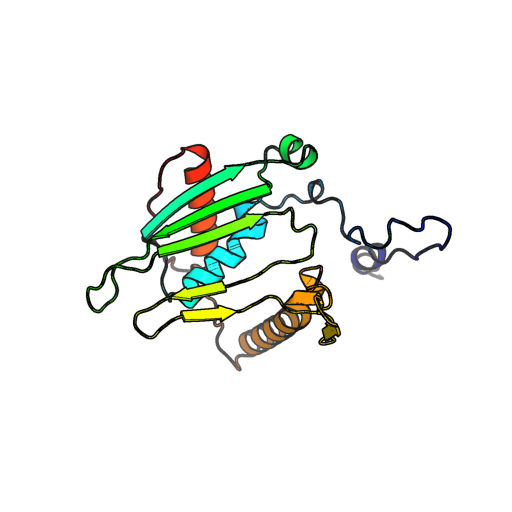 1 104 ? -4.642 -5.398 -3.106 1.00 98.75 104 VAL A O 1
ATOM 790 N N . ILE A 1 105 ? -3.557 -6.263 -1.327 1.00 98.69 105 ILE A N 1
ATOM 791 C CA . ILE A 1 105 ? -2.267 -5.613 -1.535 1.00 98.69 105 ILE A CA 1
ATOM 792 C C . ILE A 1 105 ? -1.244 -6.729 -1.679 1.00 98.69 105 ILE A C 1
ATOM 794 O O . ILE A 1 105 ? -1.057 -7.510 -0.746 1.00 98.69 105 ILE A O 1
ATOM 798 N N . ASP A 1 106 ? -0.592 -6.813 -2.829 1.00 97.44 106 ASP A N 1
ATOM 799 C CA . ASP A 1 106 ? 0.630 -7.580 -3.026 1.00 97.44 106 ASP A CA 1
ATOM 800 C C . ASP A 1 106 ? 1.819 -6.621 -3.068 1.00 97.44 106 ASP A C 1
ATOM 802 O O . ASP A 1 106 ? 1.827 -5.643 -3.809 1.00 97.44 106 ASP A O 1
ATOM 806 N N . ILE A 1 107 ? 2.816 -6.878 -2.226 1.00 96.62 107 ILE A N 1
ATOM 807 C CA . ILE A 1 107 ? 3.955 -5.980 -2.052 1.00 96.62 107 ILE A CA 1
ATOM 808 C C . ILE A 1 107 ? 5.249 -6.778 -1.993 1.00 96.62 107 ILE A C 1
ATOM 810 O O . ILE A 1 107 ? 5.322 -7.827 -1.349 1.00 96.62 107 ILE A O 1
ATOM 814 N N . SER A 1 108 ? 6.288 -6.279 -2.662 1.00 95.06 108 SER A N 1
ATOM 815 C CA . SER A 1 108 ? 7.612 -6.894 -2.646 1.00 95.06 108 SER A CA 1
ATOM 816 C C . SER A 1 108 ? 8.728 -5.859 -2.752 1.00 95.06 108 SER A C 1
ATOM 818 O O . SER A 1 108 ? 8.611 -4.871 -3.476 1.00 95.06 108 SER A O 1
ATOM 820 N N . ARG A 1 109 ? 9.853 -6.123 -2.082 1.00 90.38 109 ARG A N 1
ATOM 821 C CA . ARG A 1 109 ? 11.122 -5.408 -2.293 1.00 90.38 109 ARG A CA 1
ATOM 822 C C . ARG A 1 109 ? 11.807 -5.826 -3.606 1.00 90.38 109 ARG A C 1
ATOM 824 O O . ARG A 1 109 ? 12.704 -5.127 -4.070 1.00 90.38 109 ARG A O 1
ATOM 831 N N . HIS A 1 110 ? 11.378 -6.926 -4.233 1.00 89.25 110 HIS A N 1
ATOM 832 C CA . HIS A 1 110 ? 12.014 -7.533 -5.412 1.00 89.25 110 HIS A CA 1
ATOM 833 C C . HIS A 1 110 ? 11.413 -7.059 -6.748 1.00 89.25 110 HIS A C 1
ATOM 835 O O . HIS A 1 110 ? 10.944 -7.850 -7.567 1.00 89.25 110 HIS A O 1
ATOM 841 N N . GLY A 1 111 ? 11.459 -5.751 -7.003 1.00 88.00 111 GLY A N 1
ATOM 842 C CA . GLY A 1 111 ? 11.040 -5.130 -8.270 1.00 88.00 111 GLY A CA 1
ATOM 843 C C . GLY A 1 111 ? 12.164 -5.053 -9.310 1.00 88.00 111 GLY A C 1
ATOM 844 O O . GLY A 1 111 ? 12.633 -3.967 -9.636 1.00 88.00 111 GLY A O 1
ATOM 845 N N . VAL A 1 112 ? 12.626 -6.190 -9.848 1.00 89.81 112 VAL A N 1
ATOM 846 C CA . VAL A 1 112 ? 13.818 -6.240 -10.738 1.00 89.81 112 VAL A CA 1
ATOM 847 C C . VAL A 1 112 ? 13.682 -5.459 -12.054 1.00 89.81 112 VAL A C 1
ATOM 849 O O . VAL A 1 112 ? 14.674 -5.215 -12.735 1.00 89.81 112 VAL A O 1
ATOM 852 N N . TYR A 1 113 ? 12.459 -5.093 -12.429 1.00 88.81 113 TYR A N 1
ATOM 853 C CA . TYR A 1 113 ? 12.120 -4.379 -13.663 1.00 88.81 113 TYR A CA 1
ATOM 854 C C . TYR A 1 113 ? 11.724 -2.912 -13.424 1.00 88.81 113 TYR A C 1
ATOM 856 O O . TYR A 1 113 ? 11.333 -2.228 -14.371 1.00 88.81 113 TYR A O 1
ATOM 864 N N . GLY A 1 114 ? 11.815 -2.438 -12.179 1.00 91.25 114 GLY A N 1
ATOM 865 C CA . GLY A 1 114 ? 11.524 -1.065 -11.783 1.00 91.25 114 GLY A CA 1
ATOM 866 C C . GLY A 1 114 ? 10.551 -0.970 -10.607 1.00 91.25 114 GLY A C 1
ATOM 867 O O . GLY A 1 114 ? 10.207 -1.961 -9.962 1.00 91.25 114 GLY A O 1
ATOM 868 N N . TYR A 1 115 ? 10.115 0.254 -10.320 1.00 92.25 115 TYR A N 1
ATOM 869 C CA . TYR A 1 115 ? 9.252 0.582 -9.191 1.00 92.25 115 TYR A CA 1
ATOM 870 C C . TYR A 1 115 ? 7.776 0.424 -9.586 1.00 92.25 115 TYR A C 1
ATOM 872 O O . TYR A 1 115 ? 7.142 1.373 -10.057 1.00 92.25 115 TYR A O 1
ATOM 880 N N . ASP A 1 116 ? 7.266 -0.804 -9.450 1.00 94.75 116 ASP A N 1
ATOM 881 C CA . ASP A 1 116 ? 5.888 -1.178 -9.790 1.00 94.75 116 ASP A CA 1
ATOM 882 C C . ASP A 1 116 ? 4.900 -0.709 -8.715 1.00 94.75 116 ASP A C 1
ATOM 884 O O . ASP A 1 116 ? 4.960 -1.145 -7.568 1.00 94.75 116 ASP A O 1
ATOM 888 N N . GLN A 1 117 ? 3.992 0.187 -9.096 1.00 95.50 117 GLN A N 1
ATOM 889 C CA . GLN A 1 117 ? 2.912 0.686 -8.255 1.00 95.50 117 GLN A CA 1
ATOM 890 C C . GLN A 1 117 ? 1.655 0.882 -9.088 1.00 95.50 117 GLN A C 1
ATOM 892 O O . GLN A 1 117 ? 1.520 1.852 -9.847 1.00 95.50 117 GLN A O 1
ATOM 897 N N . ARG A 1 118 ? 0.716 -0.040 -8.912 1.00 96.88 118 ARG A N 1
ATOM 898 C CA . ARG A 1 118 ? -0.548 -0.078 -9.638 1.00 96.88 118 ARG A CA 1
ATOM 899 C C . ARG A 1 118 ? -1.706 -0.162 -8.665 1.00 96.88 118 ARG A C 1
ATOM 901 O O . ARG A 1 118 ? -1.584 -0.707 -7.576 1.00 96.88 118 ARG A O 1
ATOM 908 N N . VAL A 1 119 ? -2.842 0.369 -9.092 1.00 97.62 119 VAL A N 1
ATOM 909 C CA . VAL A 1 119 ? -4.102 0.264 -8.354 1.00 97.62 119 VAL A CA 1
ATOM 910 C C . VAL A 1 119 ? -5.203 -0.077 -9.339 1.00 97.62 119 VAL A C 1
ATOM 912 O O . VAL A 1 119 ? -5.291 0.531 -10.407 1.00 97.62 119 VAL A O 1
ATOM 915 N N . GLU A 1 120 ? -6.062 -1.016 -8.961 1.00 98.06 120 GLU A N 1
ATOM 916 C CA . GLU A 1 120 ? -7.279 -1.367 -9.681 1.00 98.06 120 GLU A CA 1
ATOM 917 C C . GLU A 1 120 ? -8.477 -1.290 -8.735 1.00 98.06 120 GLU A C 1
ATOM 919 O O . GLU A 1 120 ? -8.433 -1.808 -7.621 1.00 98.06 120 GLU A O 1
ATOM 924 N N . VAL A 1 121 ? -9.563 -0.669 -9.194 1.00 97.44 121 VAL A N 1
ATOM 925 C CA . VAL A 1 121 ? -10.838 -0.621 -8.475 1.00 97.44 121 VAL A CA 1
ATOM 926 C C . VAL A 1 121 ? -11.937 -1.121 -9.400 1.00 97.44 121 VAL A C 1
ATOM 928 O O . VAL A 1 121 ? -12.186 -0.528 -10.449 1.00 97.44 121 VAL A O 1
ATOM 931 N N . LEU A 1 122 ? -12.606 -2.199 -8.996 1.00 97.19 122 LEU A N 1
ATOM 932 C CA . LEU A 1 122 ? -13.771 -2.769 -9.669 1.00 97.19 122 LEU A CA 1
ATOM 933 C C . LEU A 1 122 ? -15.040 -2.450 -8.869 1.00 97.19 122 LEU A C 1
ATOM 935 O O . LEU A 1 122 ? -15.092 -2.666 -7.660 1.00 97.19 122 LEU A O 1
ATOM 939 N N . GLY A 1 123 ? -16.085 -2.000 -9.557 1.00 94.06 123 GLY A N 1
ATOM 940 C CA . GLY A 1 123 ? -17.419 -1.810 -8.996 1.00 94.06 123 GLY A CA 1
ATOM 941 C C . GLY A 1 123 ? -18.515 -2.048 -10.034 1.00 94.06 123 GLY A C 1
ATOM 942 O O . GLY A 1 123 ? -18.250 -2.428 -11.173 1.00 94.06 123 GLY A O 1
ATOM 943 N N . ASP A 1 124 ? -19.768 -1.794 -9.660 1.00 92.00 124 ASP A N 1
ATOM 944 C CA . ASP A 1 124 ? -20.927 -2.093 -10.520 1.00 92.00 124 ASP A CA 1
ATOM 945 C C . ASP A 1 124 ? -20.926 -1.331 -11.853 1.00 92.00 124 ASP A C 1
ATOM 947 O O . ASP A 1 124 ? -21.516 -1.781 -12.832 1.00 92.00 124 ASP A O 1
ATOM 951 N N . GLY A 1 125 ? -20.292 -0.156 -11.880 1.00 94.31 125 GLY A N 1
ATOM 952 C CA . GLY A 1 125 ? -20.192 0.689 -13.069 1.00 94.31 125 GLY A CA 1
ATOM 953 C C . GLY A 1 125 ? -19.031 0.332 -13.998 1.00 94.31 125 GLY A C 1
ATOM 954 O O . GLY A 1 125 ? -18.895 0.955 -15.049 1.00 94.31 125 GLY A O 1
ATOM 955 N N . GLY A 1 126 ? -18.186 -0.632 -13.623 1.00 97.19 126 GLY A N 1
ATOM 956 C CA . GLY A 1 126 ? -16.981 -1.002 -14.360 1.00 97.19 126 GLY A CA 1
ATOM 957 C C . GLY A 1 126 ? -15.727 -0.953 -13.494 1.00 97.19 126 GLY A C 1
ATOM 958 O O . GLY A 1 126 ? -15.784 -1.116 -12.277 1.00 97.19 126 GLY A O 1
ATOM 959 N N . MET A 1 127 ? -14.580 -0.752 -14.137 1.00 97.81 127 MET A N 1
ATOM 960 C CA . MET A 1 127 ? -13.272 -0.841 -13.497 1.00 97.81 127 MET A CA 1
ATOM 961 C C . MET A 1 127 ? -12.366 0.317 -13.921 1.00 97.81 127 MET A C 1
ATOM 963 O O . MET A 1 127 ? -12.378 0.735 -15.081 1.00 97.81 127 MET A O 1
ATOM 967 N N . MET A 1 128 ? -11.598 0.832 -12.961 1.00 97.69 128 MET A N 1
ATOM 968 C CA . MET A 1 128 ? -10.567 1.849 -13.155 1.00 97.69 128 MET A CA 1
ATOM 969 C C . MET A 1 128 ? -9.200 1.296 -12.762 1.00 97.69 128 MET A C 1
ATOM 971 O O . MET A 1 128 ? -9.084 0.568 -11.777 1.00 97.69 128 MET A O 1
ATOM 975 N N . ARG A 1 129 ? -8.164 1.692 -13.509 1.00 97.81 129 ARG A N 1
ATOM 976 C CA . ARG A 1 129 ? -6.764 1.354 -13.235 1.00 97.81 129 ARG A CA 1
ATOM 977 C C . ARG A 1 129 ? -5.885 2.591 -13.263 1.00 97.81 129 ARG A C 1
ATOM 979 O O . ARG A 1 129 ? -6.019 3.430 -14.153 1.00 97.81 129 ARG A O 1
ATOM 986 N N . SER A 1 130 ? -4.955 2.655 -12.320 1.00 96.06 130 SER A N 1
ATOM 987 C CA . SER A 1 130 ? -3.765 3.494 -12.407 1.00 96.06 130 SER A CA 1
ATOM 988 C C . SER A 1 130 ? -2.573 2.593 -12.695 1.00 96.06 130 SER A C 1
ATOM 990 O O . SER A 1 130 ? -2.229 1.746 -11.874 1.00 96.06 130 SER A O 1
ATOM 992 N N . GLU A 1 131 ? -1.953 2.794 -13.854 1.00 95.44 131 GLU A N 1
ATOM 993 C CA . GLU A 1 131 ? -0.808 2.009 -14.317 1.00 95.44 131 GLU A CA 1
ATOM 994 C C . GLU A 1 131 ? 0.532 2.665 -13.955 1.00 95.44 131 GLU A C 1
ATOM 996 O O . GLU A 1 131 ? 0.601 3.825 -13.530 1.00 95.44 131 GLU A O 1
ATOM 1001 N N . ASN A 1 132 ? 1.614 1.914 -14.160 1.00 94.00 132 ASN A N 1
ATOM 1002 C CA . ASN A 1 132 ? 2.970 2.396 -13.939 1.00 94.00 132 ASN A CA 1
ATOM 1003 C C . A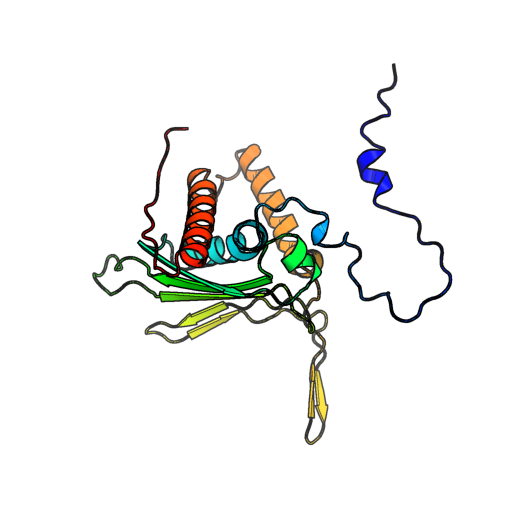SN A 1 132 ? 3.326 3.597 -14.820 1.00 94.00 132 ASN A C 1
ATOM 1005 O O . ASN A 1 132 ? 2.978 3.670 -15.998 1.00 94.00 132 ASN A O 1
ATOM 1009 N N . GLN A 1 133 ? 4.099 4.520 -14.249 1.00 90.25 133 GLN A N 1
ATOM 1010 C CA . GLN A 1 133 ? 4.644 5.654 -14.989 1.00 90.25 133 GLN A CA 1
ATOM 1011 C C . GLN A 1 133 ? 5.967 5.272 -15.649 1.00 90.25 133 GLN A C 1
ATOM 1013 O O . GLN A 1 133 ? 6.865 4.747 -14.989 1.00 90.25 133 GLN A O 1
ATOM 1018 N N . GLN A 1 134 ? 6.095 5.587 -16.935 1.00 88.19 134 GLN A N 1
ATOM 1019 C CA . GLN A 1 134 ? 7.335 5.443 -17.696 1.00 88.19 134 GLN A CA 1
ATOM 1020 C C . GLN A 1 134 ? 8.178 6.718 -17.599 1.00 88.19 134 GLN A C 1
ATOM 1022 O O . GLN A 1 134 ? 7.658 7.813 -17.361 1.00 88.19 134 GLN A O 1
ATOM 1027 N N . GLU A 1 135 ? 9.494 6.571 -17.739 1.00 80.12 135 GLU A N 1
ATOM 1028 C CA . GLU A 1 135 ? 10.406 7.717 -17.839 1.00 80.12 135 GLU A CA 1
ATOM 1029 C C . GLU A 1 135 ? 10.255 8.426 -19.190 1.00 80.12 135 GLU A C 1
ATOM 1031 O O . GLU A 1 135 ? 10.178 9.652 -19.254 1.00 80.12 135 GLU A O 1
ATOM 1036 N N . GLU A 1 136 ? 10.110 7.639 -20.254 1.00 82.31 136 GLU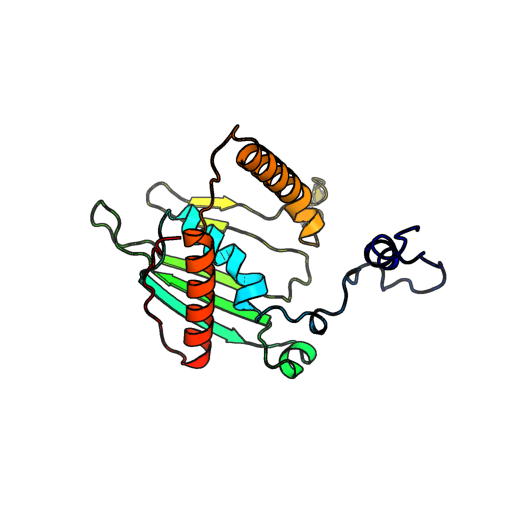 A N 1
ATOM 1037 C CA . GLU A 1 136 ? 9.928 8.104 -21.624 1.00 82.31 136 GLU A CA 1
ATOM 1038 C C . GLU A 1 136 ? 8.626 7.553 -22.213 1.00 82.31 136 GLU A C 1
ATOM 1040 O O . GLU A 1 136 ? 8.206 6.447 -21.888 1.00 82.31 136 GLU A O 1
ATOM 1045 N N . SER A 1 137 ? 8.002 8.298 -23.127 1.00 84.88 137 SER A N 1
ATOM 1046 C CA . SER A 1 137 ? 6.768 7.890 -23.820 1.00 84.88 137 SER A CA 1
ATOM 1047 C C . SER A 1 137 ? 7.015 7.248 -25.192 1.00 84.88 137 SER A C 1
ATOM 1049 O O . SER A 1 137 ? 6.097 7.131 -26.009 1.00 84.88 137 SER A O 1
ATOM 1051 N N . VAL A 1 138 ? 8.260 6.859 -25.482 1.00 89.25 138 VAL A N 1
ATOM 1052 C CA . VAL A 1 138 ? 8.646 6.293 -26.778 1.00 89.25 138 VAL A CA 1
ATOM 1053 C C . VAL A 1 138 ? 8.179 4.842 -26.880 1.00 89.25 138 VAL A C 1
ATOM 1055 O O . VAL A 1 138 ? 8.463 4.011 -26.018 1.00 89.25 138 VAL A O 1
ATOM 1058 N N . VAL A 1 139 ? 7.497 4.529 -27.983 1.00 93.25 139 VAL A N 1
ATOM 1059 C CA . VAL A 1 139 ? 7.043 3.174 -28.313 1.00 93.25 139 VAL A CA 1
ATOM 1060 C C . VAL A 1 139 ? 7.638 2.756 -29.652 1.00 93.25 139 VAL A C 1
ATOM 1062 O O . VAL A 1 139 ? 7.472 3.449 -30.658 1.00 93.25 139 VAL A O 1
ATOM 1065 N N . PHE A 1 140 ? 8.299 1.601 -29.679 1.00 94.12 140 PHE A N 1
ATOM 1066 C CA . PHE A 1 140 ? 8.787 0.974 -30.905 1.00 94.12 140 PHE A CA 1
ATOM 1067 C C . PHE A 1 140 ? 7.813 -0.113 -31.360 1.00 94.12 140 PHE A C 1
ATOM 1069 O O . PHE A 1 140 ? 7.488 -1.014 -30.590 1.00 94.12 140 PHE A O 1
ATOM 1076 N N . ASN A 1 141 ? 7.377 -0.046 -32.620 1.00 97.38 141 ASN A N 1
ATOM 1077 C CA . ASN A 1 141 ? 6.480 -1.029 -33.225 1.00 97.38 141 ASN A CA 1
ATOM 1078 C C . ASN A 1 141 ? 7.102 -1.607 -34.500 1.00 97.38 141 ASN A C 1
ATOM 1080 O O . ASN A 1 141 ? 7.492 -0.861 -35.400 1.00 97.38 141 ASN A O 1
ATOM 1084 N N . ALA A 1 142 ? 7.144 -2.934 -34.589 1.00 97.19 142 ALA A N 1
ATOM 1085 C CA . ALA A 1 142 ? 7.589 -3.691 -35.754 1.00 97.19 142 ALA A CA 1
ATOM 1086 C C . ALA A 1 142 ? 6.734 -4.963 -35.911 1.00 97.19 142 ALA A C 1
ATOM 1088 O O . ALA A 1 142 ? 6.068 -5.376 -34.959 1.00 97.19 142 ALA A O 1
ATOM 1089 N N . PRO A 1 143 ? 6.723 -5.626 -37.082 1.00 97.88 143 PRO A N 1
ATOM 1090 C CA . PRO A 1 143 ? 6.034 -6.905 -37.226 1.00 97.88 143 PRO A CA 1
ATOM 1091 C C . PRO A 1 143 ? 6.471 -7.907 -36.143 1.00 97.88 143 PRO A C 1
ATOM 1093 O O . PRO A 1 143 ? 7.648 -8.243 -36.044 1.00 97.88 143 PRO A O 1
ATOM 1096 N N . GLY A 1 144 ? 5.518 -8.363 -35.325 1.00 95.88 144 GLY A N 1
ATOM 1097 C CA . GLY A 1 144 ? 5.754 -9.322 -34.240 1.00 95.88 144 GLY A CA 1
ATOM 1098 C C . GLY A 1 144 ? 6.297 -8.738 -32.929 1.00 95.88 144 GLY A C 1
ATOM 1099 O O . GLY A 1 144 ? 6.510 -9.513 -32.003 1.00 95.88 144 GLY A O 1
ATOM 1100 N N . THR A 1 145 ? 6.497 -7.417 -32.825 1.00 95.19 145 THR A N 1
ATOM 1101 C CA . THR A 1 145 ? 7.065 -6.782 -31.625 1.00 95.19 145 THR A CA 1
ATOM 1102 C C . THR A 1 145 ? 6.477 -5.400 -31.345 1.00 95.19 145 THR A C 1
ATOM 1104 O O . THR A 1 145 ? 6.404 -4.539 -32.224 1.00 95.19 145 THR A O 1
ATOM 1107 N N . THR A 1 146 ? 6.192 -5.159 -30.067 1.00 94.88 146 THR A N 1
ATOM 1108 C CA . THR A 1 146 ? 6.017 -3.824 -29.495 1.00 94.88 146 THR A CA 1
ATOM 1109 C C . THR A 1 146 ? 6.920 -3.715 -28.272 1.00 94.88 146 THR A C 1
ATOM 1111 O O . THR A 1 146 ? 6.863 -4.571 -27.391 1.00 94.88 146 THR A O 1
ATOM 1114 N N . CYS A 1 147 ? 7.741 -2.669 -28.213 1.00 92.00 147 CYS A N 1
ATOM 1115 C CA . CYS A 1 147 ? 8.593 -2.364 -27.065 1.00 92.00 147 CYS A CA 1
ATOM 1116 C C . CYS A 1 147 ? 8.252 -0.978 -26.521 1.00 92.00 147 CYS A C 1
ATOM 1118 O O . CYS A 1 147 ? 7.994 -0.048 -27.289 1.00 92.00 147 CYS A O 1
ATOM 1120 N N . GLN A 1 148 ? 8.296 -0.840 -25.202 1.00 90.25 148 GLN A N 1
ATOM 1121 C CA . GLN A 1 148 ? 8.134 0.429 -24.500 1.00 90.25 148 GLN A CA 1
ATOM 1122 C C . GLN A 1 148 ? 9.345 0.673 -23.601 1.00 90.25 148 GLN A C 1
ATOM 1124 O O . GLN A 1 148 ? 10.063 -0.272 -23.259 1.00 90.25 148 GLN A O 1
ATOM 1129 N N . GLY A 1 149 ? 9.578 1.937 -23.249 1.00 87.81 149 GLY A N 1
ATOM 1130 C CA . GLY A 1 149 ? 10.601 2.305 -22.275 1.00 87.81 149 GLY A CA 1
ATOM 1131 C C . GLY A 1 149 ? 10.334 1.700 -20.887 1.00 87.81 149 GLY A C 1
ATOM 1132 O O . GLY A 1 149 ? 9.204 1.298 -20.589 1.00 87.81 149 GLY A O 1
ATOM 1133 N N . PRO A 1 150 ? 11.365 1.623 -20.028 1.00 89.31 150 PRO A N 1
ATOM 1134 C CA . PRO A 1 150 ? 11.208 1.118 -18.672 1.00 89.31 150 PRO A CA 1
ATOM 1135 C C . PRO A 1 150 ? 10.271 2.011 -17.847 1.00 89.31 150 PRO A C 1
ATOM 1137 O O . PRO A 1 150 ? 10.130 3.218 -18.083 1.00 89.31 150 PRO A O 1
ATOM 1140 N N . ILE A 1 151 ? 9.642 1.404 -16.842 1.00 91.81 151 ILE A N 1
ATOM 1141 C CA . ILE A 1 151 ? 8.946 2.150 -15.794 1.00 91.81 151 ILE A CA 1
ATOM 1142 C C . ILE A 1 151 ? 9.967 2.897 -14.926 1.00 91.81 151 ILE A C 1
ATOM 1144 O O . ILE A 1 151 ? 11.165 2.611 -14.960 1.00 91.81 151 ILE A O 1
ATOM 1148 N N . ARG A 1 152 ? 9.509 3.870 -14.137 1.00 89.12 152 ARG A N 1
ATOM 1149 C CA . ARG A 1 152 ? 10.386 4.581 -13.195 1.00 89.12 152 ARG A CA 1
ATOM 1150 C C . ARG A 1 152 ? 11.036 3.600 -12.218 1.00 89.12 152 ARG A C 1
ATOM 1152 O O . ARG A 1 152 ? 10.386 2.680 -11.739 1.00 89.12 152 ARG A O 1
ATOM 1159 N N . ASN A 1 153 ? 12.307 3.824 -11.891 1.00 86.00 153 ASN A N 1
ATOM 1160 C CA . ASN A 1 153 ? 13.122 2.843 -11.164 1.00 86.00 153 ASN A CA 1
ATOM 1161 C C . ASN A 1 153 ? 13.209 3.081 -9.651 1.00 86.00 153 ASN A C 1
ATOM 1163 O O . ASN A 1 153 ? 13.746 2.248 -8.930 1.00 86.00 153 ASN A O 1
ATOM 1167 N N . SER A 1 154 ? 12.725 4.218 -9.146 1.00 85.38 154 SER A N 1
ATOM 1168 C CA . SER A 1 154 ? 12.854 4.553 -7.724 1.00 85.38 154 SER A CA 1
ATOM 1169 C C . SER A 1 154 ? 11.745 5.477 -7.227 1.00 85.38 154 SER A C 1
ATOM 1171 O O . SER A 1 154 ? 11.195 6.282 -7.989 1.00 85.38 154 SER A O 1
ATOM 1173 N N . PHE A 1 155 ? 11.466 5.415 -5.922 1.00 85.81 155 PHE A N 1
ATOM 1174 C CA . PHE A 1 155 ? 10.468 6.266 -5.275 1.00 85.81 155 PHE A CA 1
ATOM 1175 C C . PHE A 1 155 ? 10.749 7.779 -5.427 1.00 85.81 155 PHE A C 1
ATOM 1177 O O . PHE A 1 155 ? 9.794 8.499 -5.709 1.00 85.81 155 PHE A O 1
ATOM 1184 N N . PRO A 1 156 ? 11.992 8.318 -5.364 1.00 87.94 156 PRO A N 1
ATOM 1185 C CA . PRO A 1 156 ? 12.213 9.758 -5.525 1.00 87.94 156 PRO A CA 1
ATOM 1186 C C . PRO A 1 156 ? 11.875 10.237 -6.935 1.00 87.94 156 PRO A C 1
ATOM 1188 O O . PRO A 1 156 ? 11.262 11.287 -7.097 1.00 87.94 156 PRO A O 1
ATOM 1191 N N . GLN A 1 157 ? 12.227 9.453 -7.960 1.00 86.12 157 GLN A N 1
ATOM 1192 C CA . GLN A 1 157 ? 11.837 9.757 -9.336 1.00 86.12 157 GLN A CA 1
ATOM 1193 C C . GLN A 1 157 ? 10.316 9.699 -9.474 1.00 86.12 157 GLN A C 1
ATOM 1195 O O . GLN A 1 157 ? 9.708 10.630 -10.004 1.00 86.12 157 GLN A O 1
ATOM 1200 N N . ARG A 1 158 ? 9.694 8.623 -8.974 1.00 89.44 158 ARG A N 1
ATOM 1201 C CA . ARG A 1 158 ? 8.253 8.361 -9.076 1.00 89.44 158 ARG A CA 1
ATOM 1202 C C . ARG A 1 158 ? 7.395 9.402 -8.361 1.00 89.44 158 ARG A C 1
ATOM 1204 O O . ARG A 1 158 ? 6.354 9.775 -8.904 1.00 89.44 158 ARG A O 1
ATOM 1211 N N . TYR A 1 159 ? 7.847 9.876 -7.206 1.00 93.06 159 TYR A N 1
ATOM 1212 C CA . TYR A 1 159 ? 7.106 10.731 -6.281 1.00 93.06 159 TYR A CA 1
ATOM 1213 C C . TYR A 1 159 ? 7.664 12.154 -6.163 1.00 93.06 159 TYR A C 1
ATOM 1215 O O . TYR A 1 159 ? 7.236 12.913 -5.299 1.00 93.06 159 TYR A O 1
ATOM 1223 N N . ALA A 1 160 ? 8.569 12.575 -7.053 1.00 91.81 160 ALA A N 1
ATOM 1224 C CA . ALA A 1 160 ? 9.121 13.934 -7.043 1.00 91.81 160 ALA A CA 1
ATOM 1225 C C . ALA A 1 160 ? 8.027 15.016 -6.941 1.00 91.81 160 ALA A C 1
ATOM 1227 O O . ALA A 1 160 ? 8.093 15.899 -6.087 1.00 91.81 160 ALA A O 1
ATOM 1228 N N . ALA A 1 161 ? 6.982 14.908 -7.768 1.00 94.56 161 ALA A N 1
ATOM 1229 C CA . ALA A 1 161 ? 5.866 15.850 -7.756 1.00 94.56 161 ALA A CA 1
ATOM 1230 C C . ALA A 1 161 ? 5.017 15.754 -6.477 1.00 94.56 161 ALA A C 1
ATOM 1232 O O . ALA A 1 161 ? 4.588 16.781 -5.960 1.00 94.56 161 ALA A O 1
ATOM 1233 N N . SER A 1 162 ? 4.787 14.553 -5.935 1.00 94.56 162 SER A N 1
ATOM 1234 C CA . SER A 1 162 ? 4.005 14.411 -4.702 1.00 94.56 162 SER A CA 1
ATOM 1235 C C . SER A 1 162 ? 4.750 14.958 -3.491 1.00 94.56 162 SER A C 1
ATOM 1237 O O . SER A 1 162 ? 4.112 15.566 -2.640 1.00 94.56 162 SER A O 1
ATOM 1239 N N . TYR A 1 163 ? 6.081 14.834 -3.430 1.00 95.00 163 TYR A N 1
ATOM 1240 C CA . TYR A 1 163 ? 6.867 15.466 -2.369 1.00 95.00 163 TYR A CA 1
ATOM 1241 C C . TYR A 1 163 ? 6.740 16.992 -2.402 1.00 95.00 163 TYR A C 1
ATOM 1243 O O . TYR A 1 163 ? 6.459 17.589 -1.363 1.00 95.00 163 TYR A O 1
ATOM 1251 N N . VAL A 1 164 ? 6.853 17.614 -3.581 1.00 96.88 164 VAL A N 1
ATOM 1252 C CA . VAL A 1 164 ? 6.629 19.064 -3.741 1.00 96.88 164 VAL A CA 1
ATOM 1253 C C . VAL A 1 164 ? 5.214 19.444 -3.298 1.00 96.88 164 VAL A C 1
ATOM 1255 O O . VAL A 1 164 ? 5.058 20.288 -2.421 1.00 96.88 164 VAL A O 1
ATOM 1258 N N . ASN A 1 165 ? 4.194 18.749 -3.810 1.00 96.31 165 ASN A N 1
ATOM 1259 C CA . ASN A 1 165 ? 2.799 19.027 -3.464 1.00 96.31 165 ASN A CA 1
ATOM 1260 C C . ASN A 1 165 ? 2.525 18.864 -1.959 1.00 96.31 165 ASN A C 1
ATOM 1262 O O . ASN A 1 165 ? 1.787 19.655 -1.374 1.00 96.31 165 ASN A O 1
ATOM 1266 N N . SER A 1 166 ? 3.120 17.850 -1.323 1.00 95.19 166 SER A N 1
ATOM 1267 C CA . SER A 1 166 ? 2.961 17.603 0.113 1.00 95.19 166 SER A CA 1
ATOM 1268 C C . SER A 1 166 ? 3.587 18.716 0.957 1.00 95.19 166 SER A C 1
ATOM 1270 O O . SER A 1 166 ? 2.984 19.153 1.937 1.00 95.19 166 SER A O 1
ATOM 1272 N N . LEU A 1 167 ? 4.750 19.233 0.545 1.00 96.12 167 LEU A N 1
ATOM 1273 C CA . LEU A 1 167 ? 5.409 20.349 1.213 1.00 96.12 167 LEU A CA 1
ATOM 1274 C C . LEU A 1 167 ? 4.618 21.650 1.035 1.00 96.12 167 LEU A C 1
ATOM 1276 O O . LEU A 1 167 ? 4.419 22.374 2.008 1.00 96.12 167 LEU A O 1
ATOM 1280 N N . ASP A 1 168 ? 4.111 21.922 -0.167 1.00 96.75 168 ASP A N 1
ATOM 1281 C CA . ASP A 1 168 ? 3.261 23.088 -0.434 1.00 96.75 168 ASP A CA 1
ATOM 1282 C C . ASP A 1 168 ? 1.970 23.051 0.395 1.00 96.75 168 ASP A C 1
ATOM 1284 O O . ASP A 1 168 ? 1.534 24.071 0.943 1.00 96.75 168 ASP A O 1
ATOM 1288 N N . HIS A 1 169 ? 1.364 21.869 0.541 1.00 96.00 169 HIS A N 1
ATOM 1289 C CA . HIS A 1 169 ? 0.189 21.683 1.390 1.00 96.00 169 HIS A CA 1
ATOM 1290 C C . HIS A 1 169 ? 0.511 21.884 2.868 1.00 96.00 169 HIS A C 1
ATOM 1292 O O . HIS A 1 169 ? -0.210 22.601 3.561 1.00 96.00 169 HIS A O 1
ATOM 1298 N N . PHE A 1 170 ? 1.628 21.331 3.343 1.00 95.62 170 PHE A N 1
ATOM 1299 C CA . PHE A 1 170 ? 2.104 21.556 4.705 1.00 95.62 170 PHE A CA 1
ATOM 1300 C C . PHE A 1 170 ? 2.318 23.048 4.986 1.00 95.62 170 PHE A C 1
ATOM 1302 O O . PHE A 1 170 ? 1.808 23.563 5.981 1.00 95.62 170 PHE A O 1
ATOM 1309 N N . LEU A 1 171 ? 2.996 23.767 4.083 1.00 96.81 171 LEU A N 1
ATOM 1310 C CA . LEU A 1 171 ? 3.200 25.214 4.191 1.00 96.81 171 LEU A CA 1
ATOM 1311 C C . LEU A 1 171 ? 1.866 25.968 4.216 1.00 96.81 171 LEU A C 1
ATOM 1313 O O . LEU A 1 171 ? 1.683 26.884 5.020 1.00 96.81 171 LEU A O 1
ATOM 1317 N N . SER A 1 172 ? 0.908 25.557 3.387 1.00 96.88 172 SER A N 1
ATOM 1318 C CA . SER A 1 172 ? -0.439 26.134 3.373 1.00 96.88 172 SER A CA 1
ATOM 1319 C C . SER A 1 172 ? -1.175 25.913 4.702 1.00 96.88 172 SER A C 1
ATOM 1321 O O . SER A 1 172 ? -1.828 26.828 5.209 1.00 96.88 172 SER A O 1
ATOM 1323 N N . ALA A 1 173 ? -1.034 24.729 5.301 1.00 96.06 173 ALA A N 1
ATOM 1324 C CA . ALA A 1 173 ? -1.649 24.388 6.578 1.00 96.06 173 ALA A CA 1
ATOM 1325 C C . ALA A 1 173 ? -1.058 25.196 7.744 1.00 96.06 173 ALA A C 1
ATOM 1327 O O . ALA A 1 173 ? -1.802 25.810 8.508 1.00 96.06 173 ALA A O 1
ATOM 1328 N N . VAL A 1 174 ? 0.273 25.275 7.856 1.00 96.06 174 VAL A N 1
ATOM 1329 C CA . VAL A 1 174 ? 0.931 26.004 8.961 1.00 96.06 174 VAL A CA 1
ATOM 1330 C C . VAL A 1 174 ? 0.802 27.524 8.846 1.00 96.06 174 VAL A C 1
ATOM 1332 O O . VAL A 1 174 ? 0.890 28.226 9.850 1.00 96.06 174 VAL A O 1
ATOM 1335 N N . THR A 1 175 ? 0.563 28.044 7.638 1.00 97.12 175 THR A N 1
ATOM 1336 C CA . THR A 1 175 ? 0.262 29.469 7.405 1.00 97.12 175 THR A CA 1
ATOM 1337 C C . THR A 1 175 ? -1.228 29.799 7.526 1.00 97.12 175 THR A C 1
ATOM 1339 O O . THR A 1 175 ? -1.604 30.965 7.414 1.00 97.12 175 THR A O 1
ATOM 1342 N N . GLY A 1 176 ? -2.084 28.801 7.768 1.00 94.75 176 GLY A N 1
ATOM 1343 C CA . GLY A 1 176 ? -3.524 28.980 7.969 1.00 94.75 176 GLY A CA 1
ATOM 1344 C C . GLY A 1 176 ? -4.325 29.241 6.691 1.00 94.75 176 GLY A C 1
ATOM 1345 O O . GLY A 1 176 ? -5.477 29.663 6.771 1.00 94.75 176 GLY A O 1
ATOM 1346 N N . THR A 1 177 ? -3.745 29.004 5.512 1.00 95.38 177 THR A N 1
ATOM 1347 C CA . THR A 1 177 ? -4.431 29.193 4.220 1.00 95.38 177 THR A CA 1
ATOM 1348 C C . THR A 1 177 ? -5.235 27.966 3.790 1.00 95.38 177 THR A C 1
ATOM 1350 O O . THR A 1 177 ? -6.192 28.091 3.025 1.00 95.38 177 THR A O 1
ATOM 1353 N N . LYS A 1 178 ? -4.893 26.785 4.317 1.00 94.31 178 LYS A N 1
ATOM 1354 C CA . LYS A 1 178 ? -5.652 25.536 4.179 1.00 94.31 178 LYS A CA 1
ATOM 1355 C C . LYS A 1 178 ? -5.736 24.806 5.517 1.00 94.31 178 LYS A C 1
ATOM 1357 O O . LYS A 1 178 ? -4.973 25.087 6.434 1.00 94.31 178 LYS A O 1
ATOM 1362 N N . LYS A 1 179 ? -6.668 23.860 5.628 1.00 93.44 179 LYS A N 1
ATOM 1363 C CA . LYS A 1 179 ? -6.662 22.876 6.719 1.00 93.44 179 LYS A CA 1
ATOM 1364 C C . LYS A 1 179 ? -5.749 21.709 6.342 1.00 93.44 179 LYS A C 1
ATOM 1366 O O . LYS A 1 179 ? -5.538 21.461 5.159 1.00 93.44 179 LYS A O 1
ATOM 1371 N N . ALA A 1 180 ? -5.213 21.019 7.346 1.00 92.06 180 ALA A N 1
ATOM 1372 C CA . ALA A 1 180 ? -4.549 19.743 7.118 1.00 92.06 180 ALA A CA 1
ATOM 1373 C C . ALA A 1 180 ? -5.584 18.718 6.634 1.00 92.06 180 ALA A C 1
ATOM 1375 O O . ALA A 1 180 ? -6.653 18.601 7.233 1.00 92.06 180 ALA A O 1
ATOM 1376 N N . ASP A 1 181 ? -5.253 18.006 5.557 1.00 89.31 181 ASP A N 1
ATOM 1377 C CA . ASP A 1 181 ? -6.144 16.999 4.959 1.00 89.31 181 ASP A CA 1
ATOM 1378 C C . ASP A 1 181 ? -6.025 15.652 5.684 1.00 89.31 181 ASP A C 1
ATOM 1380 O O . ASP A 1 181 ? -6.963 14.865 5.683 1.00 89.31 181 ASP A O 1
ATOM 1384 N N . ILE A 1 182 ? -4.874 15.417 6.320 1.00 91.69 182 ILE A N 1
ATOM 1385 C CA . ILE A 1 182 ? -4.556 14.212 7.084 1.00 91.69 182 ILE A CA 1
ATOM 1386 C C . ILE A 1 182 ? -4.503 14.600 8.560 1.00 91.69 182 ILE A C 1
ATOM 1388 O O . ILE A 1 182 ? -3.772 15.520 8.946 1.00 91.69 182 ILE A O 1
ATOM 1392 N N . SER A 1 183 ? -5.279 13.911 9.389 1.00 90.62 183 SER A N 1
ATOM 1393 C CA . SER A 1 183 ? -5.287 14.103 10.835 1.00 90.62 183 SER A CA 1
ATOM 1394 C C . SER A 1 183 ? -4.249 13.217 11.529 1.00 90.62 183 SER A C 1
ATOM 1396 O O . SER A 1 183 ? -3.794 12.202 11.003 1.00 90.62 183 SER A O 1
ATOM 1398 N N . GLY A 1 184 ? -3.910 13.553 12.777 1.00 92.00 184 GLY A N 1
ATOM 1399 C CA . GLY A 1 184 ? -3.087 12.668 13.609 1.00 92.00 184 GLY A CA 1
ATOM 1400 C C . GLY A 1 184 ? -3.752 11.313 13.892 1.00 92.00 184 GLY A C 1
ATOM 1401 O O . GLY A 1 184 ? -3.057 10.330 14.141 1.00 92.00 184 GLY A O 1
ATOM 1402 N N . HIS A 1 185 ? -5.088 11.239 13.837 1.00 93.56 185 HIS A N 1
ATOM 1403 C CA . HIS A 1 185 ? -5.824 9.982 13.996 1.00 93.56 185 HIS A CA 1
ATOM 1404 C C . HIS A 1 185 ? -5.639 9.068 12.791 1.00 93.56 185 HIS A C 1
ATOM 1406 O O . HIS A 1 185 ? -5.491 7.863 12.981 1.00 93.56 185 HIS A O 1
ATOM 1412 N N . ASP A 1 186 ? -5.597 9.623 11.580 1.00 93.62 186 ASP A N 1
ATOM 1413 C CA . ASP A 1 186 ? -5.383 8.839 10.361 1.00 93.62 186 ASP A CA 1
ATOM 1414 C C . ASP A 1 186 ? -4.015 8.157 10.417 1.00 93.62 186 ASP A C 1
ATOM 1416 O O . ASP A 1 186 ? -3.921 6.932 10.350 1.00 93.62 186 ASP A O 1
ATOM 1420 N N . VAL A 1 187 ? -2.966 8.935 10.709 1.00 93.81 187 VAL A N 1
ATOM 1421 C CA . VAL A 1 187 ? -1.588 8.430 10.835 1.00 93.81 187 VAL A CA 1
ATOM 1422 C C . VAL A 1 187 ? -1.480 7.340 11.904 1.00 93.81 187 VAL A C 1
ATOM 1424 O O . VAL A 1 187 ? -0.855 6.297 11.690 1.00 93.81 187 VAL A O 1
ATOM 1427 N N . LEU A 1 188 ? -2.107 7.550 13.064 1.00 95.38 188 LEU A N 1
ATOM 1428 C CA . LEU A 1 188 ? -2.092 6.569 14.143 1.00 95.38 188 LEU A CA 1
ATOM 1429 C C . LEU A 1 188 ? -2.820 5.277 13.761 1.00 95.38 188 LEU A C 1
ATOM 1431 O O . LEU A 1 188 ? -2.327 4.185 14.046 1.00 95.38 188 LEU A O 1
ATOM 1435 N N . ASN A 1 189 ? -3.990 5.383 13.136 1.00 97.38 189 ASN A N 1
ATOM 1436 C CA . ASN A 1 189 ? -4.779 4.218 12.760 1.00 97.38 189 ASN A CA 1
ATOM 1437 C C . ASN A 1 189 ? -4.112 3.411 11.643 1.00 97.38 189 ASN A C 1
ATOM 1439 O O . ASN A 1 189 ? -4.129 2.186 11.728 1.00 97.38 189 ASN A O 1
ATOM 1443 N N . ILE A 1 190 ? -3.438 4.050 10.683 1.00 97.81 190 ILE A N 1
ATOM 1444 C CA . ILE A 1 190 ? -2.628 3.344 9.678 1.00 97.81 190 ILE A CA 1
ATOM 1445 C C . ILE A 1 190 ? -1.459 2.600 10.321 1.00 97.81 190 ILE A C 1
ATOM 1447 O O . ILE A 1 190 ? -1.247 1.423 10.034 1.00 97.81 190 ILE A O 1
ATOM 1451 N N . SER A 1 191 ? -0.750 3.230 11.260 1.00 96.19 191 SER A N 1
ATOM 1452 C CA . SER A 1 191 ? 0.322 2.560 12.005 1.00 96.19 191 SER A CA 1
ATOM 1453 C C . SER A 1 191 ? -0.197 1.351 12.799 1.00 96.19 191 SER A C 1
ATOM 1455 O O . SER A 1 191 ? 0.403 0.277 12.786 1.00 96.19 191 SER A O 1
ATOM 1457 N N . ARG A 1 192 ? -1.369 1.470 13.437 1.00 97.19 192 ARG A N 1
ATOM 1458 C CA . ARG A 1 192 ? -2.021 0.344 14.130 1.00 97.19 192 ARG A CA 1
ATOM 1459 C C . ARG A 1 192 ? -2.476 -0.752 13.166 1.00 97.19 192 ARG A C 1
ATOM 1461 O O . ARG A 1 192 ? -2.401 -1.928 13.514 1.00 97.19 192 ARG A O 1
ATOM 1468 N N . LEU A 1 193 ? -2.948 -0.387 11.976 1.00 98.44 193 LEU A N 1
ATOM 1469 C CA . LEU A 1 193 ? -3.355 -1.342 10.950 1.00 98.44 193 LEU A CA 1
ATOM 1470 C C . LEU A 1 193 ? -2.150 -2.131 10.421 1.00 98.44 193 LEU A C 1
ATOM 1472 O O . LEU A 1 193 ? -2.243 -3.350 10.282 1.00 98.44 193 LEU A O 1
ATOM 1476 N N . ALA A 1 194 ? -1.006 -1.472 10.216 1.00 98.00 194 ALA A N 1
ATOM 1477 C CA . ALA A 1 194 ? 0.258 -2.132 9.889 1.00 98.00 194 ALA A CA 1
ATOM 1478 C C . ALA A 1 194 ? 0.655 -3.150 10.974 1.00 98.00 194 ALA A C 1
ATOM 1480 O O . ALA A 1 194 ? 0.915 -4.312 10.659 1.00 98.00 194 ALA A O 1
ATOM 1481 N N . ALA A 1 195 ? 0.565 -2.776 12.254 1.00 97.25 195 ALA A N 1
ATOM 1482 C CA . ALA A 1 195 ? 0.818 -3.700 13.361 1.00 97.25 195 ALA A CA 1
ATOM 1483 C C . ALA A 1 195 ? -0.140 -4.913 13.364 1.00 97.25 195 ALA A C 1
ATOM 1485 O O . ALA A 1 195 ? 0.287 -6.036 13.637 1.00 97.25 195 ALA A O 1
ATOM 1486 N N . CYS A 1 196 ? -1.416 -4.725 13.003 1.00 98.25 196 CYS A N 1
ATOM 1487 C CA . CYS A 1 196 ? -2.374 -5.831 12.862 1.00 98.25 196 CYS A CA 1
ATOM 1488 C C . CYS A 1 196 ? -1.999 -6.781 11.712 1.00 98.25 196 CYS A C 1
ATOM 1490 O O . CYS A 1 196 ? -2.180 -7.993 11.826 1.00 98.25 196 CYS A O 1
ATOM 1492 N N . CYS A 1 197 ? -1.449 -6.259 10.611 1.00 98.31 197 CYS A N 1
ATOM 1493 C CA . CYS A 1 197 ? -0.937 -7.088 9.518 1.00 98.31 197 CYS A CA 1
ATOM 1494 C C . CYS A 1 197 ? 0.245 -7.946 9.992 1.00 98.31 197 CYS A C 1
ATOM 1496 O O . CYS A 1 197 ? 0.294 -9.143 9.714 1.00 98.31 197 CYS A O 1
ATOM 1498 N N . GLU A 1 198 ? 1.173 -7.373 10.760 1.00 96.56 198 GLU A N 1
ATOM 1499 C CA . GLU A 1 198 ? 2.289 -8.132 11.334 1.00 96.56 198 GLU A CA 1
ATOM 1500 C C . GLU A 1 198 ? 1.830 -9.206 12.325 1.00 96.56 198 GLU A C 1
ATOM 1502 O O . GLU A 1 198 ? 2.378 -10.310 12.347 1.00 96.56 198 GLU A O 1
ATOM 1507 N N . GLU A 1 199 ? 0.831 -8.903 13.155 1.00 97.56 199 GLU A N 1
ATOM 1508 C CA . GLU A 1 199 ? 0.209 -9.884 14.046 1.00 97.56 199 GLU A CA 1
ATOM 1509 C C . GLU A 1 199 ? -0.450 -11.018 13.253 1.00 97.56 199 GLU A C 1
ATOM 1511 O O . GLU A 1 199 ? -0.298 -12.191 13.604 1.00 97.56 199 GLU A O 1
ATOM 1516 N N . SER A 1 200 ? -1.125 -10.693 12.149 1.00 98.56 200 SER A N 1
ATOM 1517 C CA . SER A 1 200 ? -1.724 -11.684 11.257 1.00 98.56 200 SER A CA 1
ATOM 1518 C C . SER A 1 200 ? -0.672 -12.612 10.642 1.00 98.56 200 SER A C 1
ATOM 1520 O O . SER A 1 200 ? -0.837 -13.830 10.694 1.00 98.56 200 SER A O 1
ATOM 1522 N N . ILE A 1 201 ? 0.461 -12.067 10.184 1.00 97.56 201 ILE A N 1
ATOM 1523 C CA . ILE A 1 201 ? 1.594 -12.857 9.672 1.00 97.56 201 ILE A CA 1
ATOM 1524 C C . ILE A 1 201 ? 2.133 -13.801 10.756 1.00 97.56 201 ILE A C 1
ATOM 1526 O O . ILE A 1 201 ? 2.343 -14.986 10.499 1.00 97.56 201 ILE A O 1
ATOM 1530 N N . LYS A 1 202 ? 2.342 -13.295 11.978 1.00 96.12 202 LYS A N 1
ATOM 1531 C CA . LYS A 1 202 ? 2.905 -14.073 13.098 1.00 96.12 202 LYS A CA 1
ATOM 1532 C C . LYS A 1 202 ? 1.966 -15.184 13.572 1.00 96.12 202 LYS A C 1
ATOM 1534 O O . LYS A 1 202 ? 2.425 -16.272 13.907 1.00 96.12 202 LYS A O 1
ATOM 1539 N N . SER A 1 203 ? 0.668 -14.903 13.640 1.00 97.94 203 SER A N 1
ATOM 1540 C CA . SER A 1 203 ? -0.348 -15.838 14.141 1.00 97.94 203 SER A CA 1
ATOM 1541 C C . SER A 1 203 ? -0.879 -16.797 13.071 1.00 97.94 203 SER A C 1
ATOM 1543 O O . SER A 1 203 ? -1.426 -17.849 13.406 1.00 97.94 203 SER A O 1
ATOM 1545 N N . GLY A 1 204 ? -0.757 -16.435 11.791 1.00 97.94 204 GLY A N 1
ATOM 1546 C CA . GLY A 1 204 ? -1.412 -17.119 10.677 1.00 97.94 204 GLY A CA 1
ATOM 1547 C C . GLY A 1 204 ? -2.939 -16.983 10.685 1.00 97.94 204 GLY A C 1
ATOM 1548 O O . GLY A 1 204 ? -3.618 -17.766 10.022 1.00 97.94 204 GLY A O 1
ATOM 1549 N N . GLN A 1 205 ? -3.495 -16.045 11.458 1.00 98.38 205 GLN A N 1
ATOM 1550 C CA . GLN A 1 205 ? -4.935 -15.814 11.606 1.00 98.38 205 GLN A CA 1
ATOM 1551 C C . GLN A 1 205 ? -5.319 -14.412 11.137 1.00 98.38 205 GLN A C 1
ATOM 1553 O O . GLN A 1 205 ? -4.476 -13.523 11.041 1.00 98.38 205 GLN A O 1
ATOM 1558 N N . HIS A 1 206 ? -6.604 -14.198 10.854 1.00 98.31 206 HIS A N 1
ATOM 1559 C CA . HIS A 1 206 ? -7.111 -12.844 10.642 1.00 98.31 206 HIS A CA 1
ATOM 1560 C C . HIS A 1 206 ? -7.154 -12.076 11.971 1.00 98.31 206 HIS A C 1
ATOM 1562 O O . HIS A 1 206 ? -7.387 -12.665 13.027 1.00 98.31 206 HIS A O 1
ATOM 1568 N N . VAL A 1 207 ? -6.973 -10.760 11.903 1.00 98.69 207 VAL A N 1
ATOM 1569 C CA . VAL A 1 207 ? -6.993 -9.845 13.049 1.00 98.69 207 VAL A CA 1
ATOM 1570 C C . VAL A 1 207 ? -8.095 -8.814 12.829 1.00 98.69 207 VAL A C 1
ATOM 1572 O O . VAL A 1 207 ? -8.208 -8.242 11.744 1.00 98.69 207 VAL A O 1
ATOM 1575 N N . TYR A 1 208 ? -8.932 -8.590 13.843 1.00 98.50 208 TYR A N 1
ATOM 1576 C CA . TYR A 1 208 ? -9.951 -7.540 13.804 1.00 98.50 208 TYR A CA 1
ATOM 1577 C C . TYR A 1 208 ? -9.315 -6.173 14.037 1.00 98.50 208 TYR A C 1
ATOM 1579 O O . TYR A 1 208 ? -8.459 -6.019 14.908 1.00 98.50 208 TYR A O 1
ATOM 1587 N N . PHE A 1 209 ? -9.765 -5.174 13.283 1.00 98.19 209 PHE A N 1
ATOM 1588 C CA . PHE A 1 209 ? -9.301 -3.801 13.414 1.00 98.19 209 PHE A CA 1
ATOM 1589 C C . PHE A 1 209 ? -10.426 -2.892 13.902 1.00 98.19 209 PHE A C 1
ATOM 1591 O O . PHE A 1 209 ? -11.565 -2.953 13.439 1.00 98.19 209 PHE A O 1
ATOM 1598 N N . HIS A 1 210 ? -10.080 -2.013 14.840 1.00 96.06 210 HIS A N 1
ATOM 1599 C CA . HIS A 1 210 ? -10.984 -1.004 15.371 1.00 96.06 210 HIS A CA 1
ATOM 1600 C C . HIS A 1 210 ? -10.284 0.347 15.387 1.00 96.06 210 HIS A C 1
ATOM 1602 O O . HIS A 1 210 ? -9.227 0.502 16.012 1.00 96.06 210 HIS A O 1
ATOM 1608 N N . VAL A 1 211 ? -10.898 1.320 14.715 1.00 95.00 211 VAL A N 1
ATOM 1609 C CA . VAL A 1 211 ? -10.458 2.717 14.702 1.00 95.00 211 VAL A CA 1
ATOM 1610 C C . VAL A 1 211 ? -10.479 3.267 16.124 1.00 95.00 211 VAL A C 1
ATOM 1612 O O . VAL A 1 211 ? -11.414 3.019 16.886 1.00 95.00 211 VAL A O 1
ATOM 1615 N N . VAL A 1 212 ? -9.443 4.018 16.478 1.00 92.94 212 VAL A N 1
ATOM 1616 C CA . VAL A 1 212 ? -9.391 4.780 17.728 1.00 92.94 212 VAL A CA 1
ATOM 1617 C C . VAL A 1 212 ? -9.287 6.261 17.415 1.00 92.94 212 VAL A C 1
ATOM 1619 O O . VAL A 1 212 ? -8.552 6.662 16.513 1.00 92.94 212 VAL A O 1
ATOM 1622 N N . ASN A 1 213 ? -10.006 7.057 18.197 1.00 90.25 213 ASN A N 1
ATOM 1623 C CA . ASN A 1 213 ? -9.913 8.509 18.199 1.00 90.25 213 ASN A CA 1
ATOM 1624 C C . ASN A 1 213 ? -9.464 8.919 19.600 1.00 90.25 213 ASN A C 1
ATOM 1626 O O . ASN A 1 213 ? -10.035 8.448 20.585 1.00 90.25 213 ASN A O 1
ATOM 1630 N N . TYR A 1 214 ? -8.415 9.728 19.682 1.00 77.69 214 TYR A N 1
ATOM 1631 C CA . TYR A 1 214 ? -7.856 10.195 20.948 1.00 77.69 214 TYR A CA 1
ATOM 1632 C C . TYR A 1 214 ? -8.115 11.686 21.097 1.00 77.69 214 TYR A C 1
ATOM 1634 O O . TYR A 1 214 ? -8.037 12.429 20.128 1.00 77.69 214 TYR A O 1
ATOM 1642 N N . ASP A 1 215 ? -8.342 12.148 22.316 1.00 76.38 215 ASP A N 1
ATOM 1643 C CA . ASP A 1 215 ? -8.343 13.583 22.578 1.00 76.38 215 ASP A CA 1
ATOM 1644 C C . ASP A 1 215 ? -6.878 14.047 22.675 1.00 76.38 215 ASP A C 1
ATOM 1646 O O . ASP A 1 215 ? -6.187 13.720 23.644 1.00 76.38 215 ASP A O 1
ATOM 1650 N N . PHE A 1 216 ? -6.386 14.732 21.636 1.00 67.88 216 PHE A N 1
ATOM 1651 C CA . PHE A 1 216 ? -5.051 15.347 21.594 1.00 67.88 216 PHE A CA 1
ATOM 1652 C C . PHE A 1 216 ? -5.119 16.851 21.858 1.00 67.88 216 PHE A C 1
ATOM 1654 O O . PHE A 1 216 ? -6.033 17.506 21.304 1.00 67.88 216 PHE A O 1
#

Radius of gyration: 21.21 Å; chains: 1; bounding box: 64×49×60 Å

Foldseek 3Di:
DDPPPPVVVVVVLPDDDDDDDDVPCPLPDSDPDPLVDPQVAPLNNPVLVVQLVVCVVQVHHFQKKAKAFDADDPSCVVVVGTFWMKMKGFHPADPVRHGGDIDIDTGGPPPVQADFDKDKDQDPVGIDIDGFAAPDQDWDDDVPDIDDGTGHHDDCVRCVVVVVVVVVLVVCCVVVVDPDPDDPQSVVQSSVVSVQNVVNHVVVHMDGGDRDDDDD

Sequence (216 aa):
MNNRMLGEFCFKMIGRADIEGSKSDLLVNAWPPQASYSCGGFIHDCASHDLDMVCWLVGAFPERVFATATTHDPEIVALKDTDTAVIVLNFPPTESGRPGPIAVIDISRHGVYGYDQRVEVLGDGGMMRSENQQEESVVFNAPGTTCQGPIRNSFPQRYAASYVNSLDHFLSAVTGTKKADISGHDVLNISRLAACCEESIKSGQHVYFHVVNYDF

Organism: Dibothriocephalus latus (NCBI:txid60516)

Secondary structure (DSSP, 8-state):
----SSSHHHHTTS--------TT-TTS-SS--GGG---S-HIIIIIHHHHHHHHHHHTS--SEEEEEEE---HHHHHTT--SEEEEEEEPPPPTTSPPPPEEEEEEES--TTS----EEEEETTEEEEEPPPBS---EEEETTEEEEPPBP-SHHHHHHHHHHHHHHHHHHHHTTSS--SS-HHHHHHHHHHHHHHHHHHHHTS-EE--------

InterPro domains:
  IPR004104 Gfo/Idh/MocA-like oxidoreductase, C-terminal [PF02894] (37-207)